Protein AF-A0A1W9R3H2-F1 (afdb_monomer)

Foldseek 3Di:
DWEKEFEEEPQCVLVCQQQQKAFDWDWDDDPNDIGTDQDDVVQVVQQVVADFFHWYWYQYDYPQQQGFIFAIKTFHDDPPQKDAQGDCSLCPPNNPGRGGIMTGIFHAFGALEGDGPCRLAVPDDPDPVLHQCQVVVDVVVDDHRMHIGDPSSVVVRVVSRCVVRVNDGPDHDGDDGRPPPRNSRDD

Solvent-accessible surface area (backbone atoms only — not comparable to full-atom values): 10458 Å² total; per-residue (Å²): 127,53,34,31,40,31,52,36,33,79,82,47,43,61,52,30,45,36,67,34,36,52,52,29,56,52,68,50,79,53,95,92,39,81,46,74,53,63,75,58,69,67,61,49,57,46,55,68,69,67,50,65,61,17,35,37,32,37,33,34,58,56,57,89,88,63,19,19,40,37,49,35,28,24,30,45,84,63,84,71,60,68,45,80,29,50,76,73,60,10,26,59,96,77,41,97,57,52,33,25,37,33,32,51,37,35,56,40,48,27,40,51,52,50,38,44,42,56,67,70,65,67,55,73,59,96,50,77,87,72,49,50,55,74,58,55,54,45,64,75,68,53,93,66,33,43,43,79,48,56,72,67,54,39,49,52,53,53,49,49,32,34,58,77,43,74,66,55,54,81,42,74,45,95,63,90,68,52,49,72,88,67,63,60,61,77,132

Mean predicted aligned error: 5.8 Å

pLDDT: mean 86.84, std 12.7, range [31.72, 97.56]

Nearest PDB structures (foldseek):
  2gbs-assembly1_A  TM=6.627E-01  e=8.966E-04  Rhodopseudomonas palustris CGA009
  5xym-assembly1_V  TM=2.975E-01  e=2.086E+00  Mycolicibacterium smegmatis MC2 155
  8i4t-assembly1_H  TM=3.406E-01  e=3.045E+00  Severe fever with thrombocytopenia syndrome virus

Sequence (187 aa):
MRTHVFIVNEDTFPIHLNYLFAGTGASYKSNHKQIWVDWNIELLSDIKRVRPGDFVLFYLEGTRKLNGFYGIFKISAQTPIVFYMPGQIGFQPNLPHKLIYRVLIEPFEVYSEGIPEWEALDKLPIYSTEIQWSLIYRKLKGKRGCTPLLPWEAQRLMDMIRNKNKGMPIVKGRYTGGLIGIRLIGK

Radius of gyration: 15.98 Å; Cα contacts (8 Å, |Δi|>4): 360; chains: 1; bounding box: 42×36×48 Å

Structure (mmCIF, N/CA/C/O backbone):
data_AF-A0A1W9R3H2-F1
#
_entry.id   AF-A0A1W9R3H2-F1
#
loop_
_atom_site.group_PDB
_atom_site.id
_atom_site.type_symbol
_atom_site.label_atom_id
_atom_site.label_alt_id
_atom_site.label_comp_id
_atom_site.label_asym_id
_atom_site.label_entity_id
_atom_site.label_seq_id
_atom_site.pdbx_PDB_ins_code
_atom_site.Cartn_x
_atom_site.Cartn_y
_atom_site.Cartn_z
_atom_site.occupancy
_atom_site.B_iso_or_equiv
_atom_site.auth_seq_id
_atom_site.auth_comp_id
_atom_site.auth_asym_id
_atom_site.auth_atom_id
_atom_site.pdbx_PDB_model_num
ATOM 1 N N . MET A 1 1 ? -4.106 -14.713 7.954 1.00 82.12 1 MET A N 1
ATOM 2 C CA . MET A 1 1 ? -4.096 -13.679 6.896 1.00 82.12 1 MET A CA 1
ATOM 3 C C . MET A 1 1 ? -3.107 -12.608 7.306 1.00 82.12 1 MET A C 1
ATOM 5 O O . MET A 1 1 ? -3.055 -12.284 8.488 1.00 82.12 1 MET A O 1
ATOM 9 N N . ARG A 1 2 ? -2.280 -12.127 6.380 1.00 94.00 2 ARG A N 1
ATOM 10 C CA . ARG A 1 2 ? -1.372 -10.993 6.602 1.00 94.00 2 ARG A CA 1
ATOM 11 C C . ARG A 1 2 ? -1.967 -9.740 5.974 1.00 94.00 2 ARG A C 1
ATOM 13 O O . ARG A 1 2 ? -2.842 -9.845 5.123 1.00 94.00 2 ARG A O 1
ATOM 20 N N . THR A 1 3 ? -1.461 -8.582 6.370 1.00 96.00 3 THR A N 1
ATOM 21 C CA . THR A 1 3 ? -1.814 -7.305 5.750 1.00 96.00 3 THR A CA 1
ATOM 22 C C . THR A 1 3 ? -0.574 -6.701 5.125 1.00 96.00 3 THR A C 1
ATOM 24 O O . THR A 1 3 ? 0.485 -6.689 5.752 1.00 96.00 3 THR A O 1
ATOM 27 N N . HIS A 1 4 ? -0.706 -6.209 3.899 1.00 95.12 4 HIS A N 1
ATOM 28 C CA . HIS A 1 4 ? 0.365 -5.571 3.146 1.00 95.12 4 HIS A CA 1
ATOM 29 C C . HIS A 1 4 ? -0.012 -4.128 2.828 1.00 95.12 4 HIS A C 1
ATOM 31 O O . HIS A 1 4 ? -1.125 -3.857 2.384 1.00 95.12 4 HIS A O 1
ATOM 37 N N . VAL A 1 5 ? 0.922 -3.209 3.040 1.00 94.50 5 VAL A N 1
ATOM 38 C CA . VAL A 1 5 ? 0.800 -1.806 2.642 1.00 94.50 5 VAL A CA 1
ATOM 39 C C . VAL A 1 5 ? 1.510 -1.611 1.313 1.00 94.50 5 VAL A C 1
ATOM 41 O O . VAL A 1 5 ? 2.700 -1.915 1.209 1.00 94.50 5 VAL A O 1
ATOM 44 N N . PHE A 1 6 ? 0.789 -1.094 0.322 1.00 94.31 6 PHE A N 1
ATOM 45 C CA . PHE A 1 6 ? 1.346 -0.674 -0.960 1.00 94.31 6 PHE A CA 1
ATOM 46 C C . PHE A 1 6 ? 1.477 0.840 -1.009 1.00 94.31 6 PHE A C 1
ATOM 48 O O . PHE A 1 6 ? 0.510 1.554 -0.749 1.00 94.31 6 PHE A O 1
ATOM 55 N N . ILE A 1 7 ? 2.670 1.315 -1.357 1.00 91.31 7 ILE A N 1
ATOM 56 C CA . ILE A 1 7 ? 2.936 2.745 -1.500 1.00 91.31 7 ILE A CA 1
ATOM 57 C C . ILE A 1 7 ? 2.529 3.183 -2.903 1.00 91.31 7 ILE A C 1
ATOM 59 O O . ILE A 1 7 ? 2.980 2.609 -3.895 1.00 91.31 7 ILE A O 1
ATOM 63 N N . VAL A 1 8 ? 1.680 4.200 -2.973 1.00 90.88 8 VAL A N 1
ATOM 64 C CA . VAL A 1 8 ? 1.136 4.774 -4.207 1.00 90.88 8 VAL A CA 1
ATOM 65 C C . VAL A 1 8 ? 1.213 6.292 -4.136 1.00 90.88 8 VAL A C 1
ATOM 67 O O . VAL A 1 8 ? 1.416 6.852 -3.067 1.00 90.88 8 VAL A O 1
ATOM 70 N N . ASN A 1 9 ? 1.039 6.967 -5.264 1.00 88.69 9 ASN A N 1
ATOM 71 C CA . ASN A 1 9 ? 0.960 8.426 -5.317 1.00 88.69 9 ASN A CA 1
ATOM 72 C C . ASN A 1 9 ? -0.358 8.886 -5.949 1.00 88.69 9 ASN A C 1
ATOM 74 O O . ASN A 1 9 ? -1.146 8.063 -6.421 1.00 88.69 9 ASN A O 1
ATOM 78 N N . GLU A 1 10 ? -0.584 10.199 -5.974 1.00 88.69 10 GLU A N 1
ATOM 79 C CA . GLU A 1 10 ? -1.830 10.802 -6.472 1.00 88.69 10 GLU A CA 1
ATOM 80 C C . GLU A 1 10 ? -2.144 10.412 -7.931 1.00 88.69 10 GLU A C 1
ATOM 82 O O . GLU A 1 10 ? -3.312 10.246 -8.277 1.00 88.69 10 GLU A O 1
ATOM 87 N N . ASP A 1 11 ? -1.123 10.160 -8.756 1.00 89.25 11 ASP A N 1
ATOM 88 C CA . ASP A 1 11 ? -1.310 9.790 -10.163 1.00 89.25 11 ASP A CA 1
ATOM 89 C C . ASP A 1 11 ? -1.613 8.295 -10.371 1.00 89.25 11 ASP A C 1
ATOM 91 O O . ASP A 1 11 ? -2.351 7.910 -11.279 1.00 89.25 11 ASP A O 1
ATOM 95 N N . THR A 1 12 ? -1.026 7.419 -9.551 1.00 90.81 12 THR A N 1
ATOM 96 C CA . THR A 1 12 ? -1.157 5.956 -9.694 1.00 90.81 12 THR A CA 1
ATOM 97 C C . THR A 1 12 ? -2.310 5.388 -8.882 1.00 90.81 12 THR A C 1
ATOM 99 O O . THR A 1 12 ? -2.899 4.379 -9.276 1.00 90.81 12 THR A O 1
ATOM 102 N N . PHE A 1 13 ? -2.674 6.030 -7.772 1.00 91.56 13 PHE A N 1
ATOM 103 C CA . PHE A 1 13 ? -3.709 5.535 -6.874 1.00 91.56 13 PHE A CA 1
ATOM 104 C C . PHE A 1 13 ? -5.079 5.376 -7.555 1.00 91.56 13 PHE A C 1
ATOM 106 O O . PHE A 1 13 ? -5.641 4.283 -7.466 1.00 91.56 13 PHE A O 1
ATOM 113 N N . PRO A 1 14 ? -5.598 6.346 -8.336 1.00 91.12 14 PRO A N 1
ATOM 114 C CA . PRO A 1 14 ? -6.848 6.153 -9.075 1.00 91.12 14 PRO A CA 1
ATOM 115 C C . PRO A 1 14 ? -6.790 4.973 -10.053 1.00 91.12 14 PRO A C 1
ATOM 117 O O . PRO A 1 14 ? -7.774 4.259 -10.237 1.00 91.12 14 PRO A O 1
ATOM 120 N N . ILE A 1 15 ? -5.627 4.729 -10.663 1.00 93.38 15 ILE A N 1
ATOM 121 C CA . ILE A 1 15 ? -5.433 3.632 -11.616 1.00 93.38 15 ILE A CA 1
ATOM 122 C C . ILE A 1 15 ? -5.475 2.280 -10.888 1.00 93.38 15 ILE A C 1
ATOM 124 O O . ILE A 1 15 ? -6.130 1.355 -11.368 1.00 93.38 15 ILE A O 1
ATOM 128 N N . HIS A 1 16 ? -4.861 2.172 -9.707 1.00 93.81 16 HIS A N 1
ATOM 129 C CA . HIS A 1 16 ? -4.954 0.977 -8.860 1.00 93.81 16 HIS A CA 1
ATOM 130 C C . HIS A 1 16 ? -6.400 0.612 -8.509 1.00 93.81 16 HIS A C 1
ATOM 132 O O . HIS A 1 16 ? -6.781 -0.556 -8.586 1.00 93.81 16 HIS A O 1
ATOM 138 N N . LEU A 1 17 ? -7.215 1.613 -8.175 1.00 92.25 17 LEU A N 1
ATOM 139 C CA . LEU A 1 17 ? -8.621 1.430 -7.814 1.00 92.25 17 LEU A CA 1
ATOM 140 C C . LEU A 1 17 ? -9.491 1.060 -9.021 1.00 92.25 17 LEU A C 1
ATOM 142 O O . LEU A 1 17 ? -10.328 0.161 -8.933 1.00 92.25 17 LEU A O 1
ATOM 146 N N . ASN A 1 18 ? -9.279 1.726 -10.158 1.00 91.12 18 ASN A N 1
ATOM 147 C CA . ASN A 1 18 ? -10.054 1.497 -11.377 1.00 91.12 18 ASN A CA 1
ATOM 148 C C . ASN A 1 18 ? -9.825 0.100 -11.959 1.00 91.12 18 ASN A C 1
ATOM 150 O O . ASN A 1 18 ? -10.760 -0.507 -12.470 1.00 91.12 18 ASN A O 1
ATOM 154 N N . TYR A 1 19 ? -8.596 -0.408 -11.879 1.00 93.19 19 TYR A N 1
ATOM 155 C CA . TYR A 1 19 ? -8.213 -1.691 -12.475 1.00 93.19 19 TYR A CA 1
ATOM 156 C C . TYR A 1 19 ? -8.015 -2.806 -11.443 1.00 93.19 19 TYR A C 1
ATOM 158 O O . TYR A 1 19 ? -7.587 -3.896 -11.812 1.00 93.19 19 TYR A O 1
ATOM 166 N N . LEU A 1 20 ? -8.318 -2.538 -10.167 1.00 94.31 20 LEU A N 1
ATOM 167 C CA . LEU A 1 20 ? -8.283 -3.506 -9.069 1.00 94.31 20 LEU A CA 1
ATOM 168 C C . LEU A 1 20 ? -6.982 -4.327 -9.028 1.00 94.31 20 LEU A C 1
ATOM 170 O O . LEU A 1 20 ? -6.972 -5.557 -8.961 1.00 94.31 20 LEU A O 1
ATOM 174 N N . PHE A 1 21 ? -5.853 -3.622 -9.032 1.00 95.94 21 PHE A N 1
ATOM 175 C CA . PHE A 1 21 ? -4.540 -4.228 -8.827 1.00 95.94 21 PHE A CA 1
ATOM 176 C C . PHE A 1 21 ? -3.697 -3.386 -7.873 1.00 95.94 21 PHE A C 1
ATOM 178 O O . PHE A 1 21 ? -3.870 -2.174 -7.779 1.00 95.94 21 PHE A O 1
ATOM 185 N N . ALA A 1 22 ? -2.728 -4.014 -7.217 1.00 96.06 22 ALA A N 1
ATOM 186 C CA . ALA A 1 22 ? -1.661 -3.335 -6.488 1.00 96.06 22 ALA A CA 1
ATOM 187 C C . ALA A 1 22 ? -0.312 -3.715 -7.107 1.00 96.06 22 ALA A C 1
ATOM 189 O O . ALA A 1 22 ? -0.155 -4.817 -7.640 1.00 96.06 22 ALA A O 1
ATOM 190 N N . GLY A 1 23 ? 0.664 -2.810 -7.098 1.00 94.88 23 GLY A N 1
ATOM 191 C CA . GLY A 1 23 ? 1.926 -3.070 -7.777 1.00 94.88 23 GLY A CA 1
ATOM 192 C C . GLY A 1 23 ? 3.090 -2.251 -7.258 1.00 94.88 23 GLY A C 1
ATOM 193 O O . GLY A 1 23 ? 2.914 -1.253 -6.572 1.00 94.88 23 GLY A O 1
ATOM 194 N N . THR A 1 24 ? 4.293 -2.704 -7.595 1.00 93.06 24 THR A N 1
ATOM 195 C CA . THR A 1 24 ? 5.547 -2.073 -7.175 1.00 93.06 24 THR A CA 1
ATOM 196 C C . THR A 1 24 ? 6.469 -1.864 -8.365 1.00 93.06 24 THR A C 1
ATOM 198 O O . THR A 1 24 ? 6.522 -2.699 -9.273 1.00 93.06 24 THR A O 1
ATOM 201 N N . GLY A 1 25 ? 7.210 -0.761 -8.336 1.00 91.94 25 GLY A N 1
ATOM 202 C CA . GLY A 1 25 ? 8.130 -0.335 -9.380 1.00 91.94 25 GLY A CA 1
ATOM 203 C C . GLY A 1 25 ? 9.465 0.114 -8.811 1.00 91.94 25 GLY A C 1
ATOM 204 O O . GLY A 1 25 ? 9.533 0.566 -7.669 1.00 91.94 25 GLY A O 1
ATOM 205 N N . ALA A 1 26 ? 10.522 0.021 -9.614 1.00 90.38 26 ALA A N 1
ATOM 206 C CA . ALA A 1 26 ? 11.827 0.565 -9.268 1.00 90.38 26 ALA A CA 1
ATOM 207 C C . ALA A 1 26 ? 12.342 1.476 -10.382 1.00 90.38 26 ALA A C 1
ATOM 209 O O . ALA A 1 26 ? 12.161 1.230 -11.576 1.00 90.38 26 ALA A O 1
ATOM 210 N N . SER A 1 27 ? 13.018 2.536 -9.963 1.00 90.19 27 SER A N 1
ATOM 211 C CA . SER A 1 27 ? 13.741 3.442 -10.842 1.00 90.19 27 SER A CA 1
ATOM 212 C C . SER A 1 27 ? 14.950 4.007 -10.113 1.00 90.19 27 SER A C 1
ATOM 214 O O . SER A 1 27 ? 15.031 3.977 -8.882 1.00 90.19 27 SER A O 1
ATOM 216 N N . TYR A 1 28 ? 15.890 4.533 -10.882 1.00 88.38 28 TYR A N 1
ATOM 217 C CA . TYR A 1 28 ? 17.013 5.303 -10.372 1.00 88.38 28 TYR A CA 1
ATOM 218 C C . TYR A 1 28 ? 17.141 6.605 -11.161 1.00 88.38 28 TYR A C 1
ATOM 220 O O . TYR A 1 28 ? 16.631 6.734 -12.276 1.00 88.38 28 TYR A O 1
ATOM 228 N N . LYS A 1 29 ? 17.798 7.597 -10.558 1.00 88.81 29 LYS A N 1
ATOM 229 C CA . LYS A 1 29 ? 18.111 8.863 -11.223 1.00 88.81 29 LYS A CA 1
ATOM 230 C C . LYS A 1 29 ? 19.510 8.773 -11.825 1.00 88.81 29 LYS A C 1
ATOM 232 O O . LYS A 1 29 ? 20.445 8.379 -11.136 1.00 88.81 29 LYS A O 1
ATOM 237 N N . SER A 1 30 ? 19.647 9.164 -13.085 1.00 87.81 30 SER A N 1
ATOM 238 C CA . SER A 1 30 ? 20.929 9.330 -13.773 1.00 87.81 30 SER A CA 1
ATOM 239 C C . SER A 1 30 ? 20.862 10.607 -14.604 1.00 87.81 30 SER A C 1
ATOM 241 O O . SER A 1 30 ? 19.911 10.783 -15.362 1.00 87.81 30 SER A O 1
ATOM 243 N N . ASN A 1 31 ? 21.815 11.528 -14.422 1.00 87.56 31 ASN A N 1
ATOM 244 C CA . ASN A 1 31 ? 21.858 12.828 -15.113 1.00 87.56 31 ASN A CA 1
ATOM 245 C C . ASN A 1 31 ? 20.504 13.568 -15.106 1.00 87.56 31 ASN A C 1
ATOM 247 O O . ASN A 1 31 ? 20.003 13.983 -16.146 1.00 87.56 31 ASN A O 1
ATOM 251 N N . HIS A 1 32 ? 19.870 13.663 -13.931 1.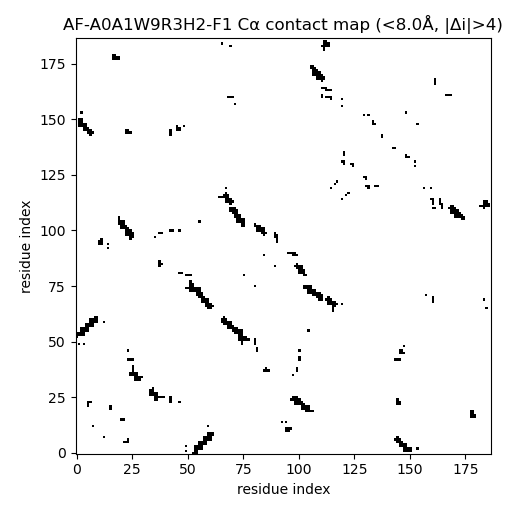00 84.81 32 HIS A N 1
ATOM 252 C CA . HIS A 1 32 ? 18.529 14.243 -13.721 1.00 84.81 32 HIS A CA 1
ATOM 253 C C . HIS A 1 32 ? 17.363 13.562 -14.459 1.00 84.81 32 HIS A C 1
ATOM 255 O O . HIS A 1 32 ? 16.217 13.970 -14.289 1.00 84.81 32 HIS A O 1
ATOM 261 N N . LYS A 1 33 ? 17.612 12.479 -15.199 1.00 88.06 33 LYS A N 1
ATOM 262 C CA . LYS A 1 33 ? 16.587 11.659 -15.840 1.00 88.06 33 LYS A CA 1
ATOM 263 C C . LYS A 1 33 ? 16.244 10.458 -14.966 1.00 88.06 33 LYS A C 1
ATOM 265 O O . LYS A 1 33 ? 17.121 9.788 -14.419 1.00 88.06 33 LYS A O 1
ATOM 270 N N . GLN A 1 34 ? 14.952 10.177 -14.838 1.00 88.75 34 GLN A N 1
ATOM 271 C CA . GLN A 1 34 ? 14.478 8.968 -14.179 1.00 88.75 34 GLN A CA 1
ATOM 272 C C . GLN A 1 34 ? 14.524 7.799 -15.162 1.00 88.75 34 GLN A C 1
ATOM 274 O O . GLN A 1 34 ? 13.972 7.877 -16.260 1.00 88.75 34 GLN A O 1
ATOM 279 N N . ILE A 1 35 ? 15.203 6.723 -14.770 1.00 90.88 35 ILE A N 1
ATOM 280 C CA . ILE A 1 35 ? 15.323 5.497 -15.556 1.00 90.88 35 ILE A CA 1
ATOM 281 C C . ILE A 1 35 ? 14.603 4.384 -14.806 1.00 90.88 35 ILE A C 1
ATOM 283 O O . ILE A 1 35 ? 14.928 4.075 -13.659 1.00 90.88 35 ILE A O 1
ATOM 287 N N . TRP A 1 36 ? 13.607 3.797 -15.461 1.00 91.94 36 TRP A N 1
ATOM 288 C CA . TRP A 1 36 ? 12.826 2.688 -14.929 1.00 91.94 36 TRP A CA 1
ATOM 289 C C . TRP A 1 36 ? 13.520 1.364 -15.214 1.00 91.94 36 TRP A C 1
ATOM 291 O O . TRP A 1 36 ? 13.925 1.111 -16.348 1.00 91.94 36 TRP A O 1
ATOM 301 N N . VAL A 1 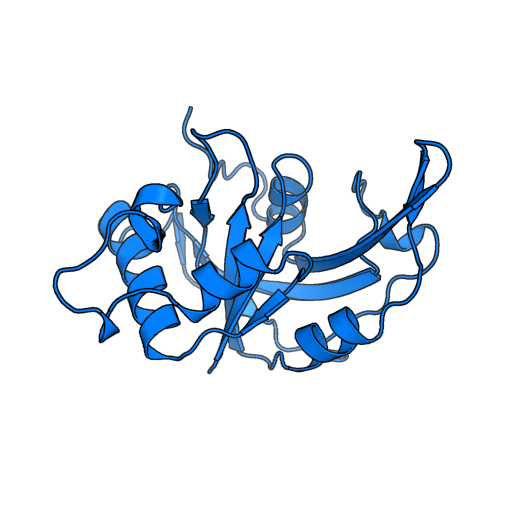37 ? 13.628 0.512 -14.197 1.00 93.06 37 VAL A N 1
ATOM 302 C CA . VAL A 1 37 ? 14.207 -0.826 -14.358 1.00 93.06 37 VAL A CA 1
ATOM 303 C C . VAL A 1 37 ? 13.120 -1.854 -14.611 1.00 93.06 37 VAL A C 1
ATOM 305 O O . VAL A 1 37 ? 11.973 -1.680 -14.206 1.00 93.06 37 VAL A O 1
ATOM 308 N N . ASP A 1 38 ? 13.500 -2.939 -15.274 1.00 94.00 38 ASP A N 1
ATOM 309 C CA . ASP A 1 38 ? 12.626 -4.086 -15.492 1.00 94.00 38 ASP A CA 1
ATOM 310 C C . ASP A 1 38 ? 12.620 -5.064 -14.332 1.00 94.00 38 ASP A C 1
ATOM 312 O O . ASP A 1 38 ? 11.640 -5.763 -14.136 1.00 94.00 38 ASP A O 1
ATOM 316 N N . TRP A 1 39 ? 13.673 -5.081 -13.522 1.00 92.94 39 TRP A N 1
ATOM 317 C CA . TRP A 1 39 ? 13.833 -6.078 -12.481 1.00 92.94 39 TRP A CA 1
ATOM 318 C C . TRP A 1 39 ? 14.428 -5.472 -11.215 1.00 92.94 39 TRP A C 1
ATOM 320 O O . TRP A 1 39 ? 15.311 -4.616 -11.256 1.00 92.94 39 TRP A O 1
ATOM 330 N N . ASN A 1 40 ? 13.924 -5.933 -10.073 1.00 92.88 40 ASN A N 1
ATOM 331 C CA . ASN A 1 40 ? 14.445 -5.608 -8.753 1.00 92.88 40 ASN A CA 1
ATOM 332 C C . ASN A 1 40 ? 14.160 -6.780 -7.799 1.00 92.88 40 ASN A C 1
ATOM 334 O O . ASN A 1 40 ? 13.003 -7.179 -7.638 1.00 92.88 40 ASN A O 1
ATOM 338 N N . ILE A 1 41 ? 15.207 -7.352 -7.200 1.00 91.31 41 ILE A N 1
ATOM 339 C CA . ILE A 1 41 ? 15.093 -8.549 -6.355 1.00 91.31 41 ILE A CA 1
ATOM 340 C C . ILE A 1 41 ? 14.453 -8.257 -4.991 1.00 91.31 41 ILE A C 1
ATOM 342 O O . ILE A 1 41 ? 13.715 -9.091 -4.469 1.00 91.31 41 ILE A O 1
ATOM 346 N N . GLU A 1 42 ? 14.677 -7.067 -4.433 1.00 89.38 42 GLU A N 1
ATOM 347 C CA . GLU A 1 42 ? 14.128 -6.665 -3.134 1.00 89.38 42 GLU A CA 1
ATOM 348 C C . GLU A 1 42 ? 12.608 -6.503 -3.220 1.00 89.38 42 GLU A C 1
ATOM 350 O O . GLU A 1 42 ? 11.875 -7.085 -2.421 1.00 89.38 42 GLU A O 1
ATOM 355 N N . LEU A 1 43 ? 12.126 -5.812 -4.260 1.00 90.69 43 LEU A N 1
ATOM 356 C CA . LEU A 1 43 ? 10.694 -5.676 -4.533 1.00 90.69 43 LEU A CA 1
ATOM 357 C C . LEU A 1 43 ? 10.036 -7.024 -4.839 1.00 90.69 43 LEU A C 1
ATOM 359 O O . LEU A 1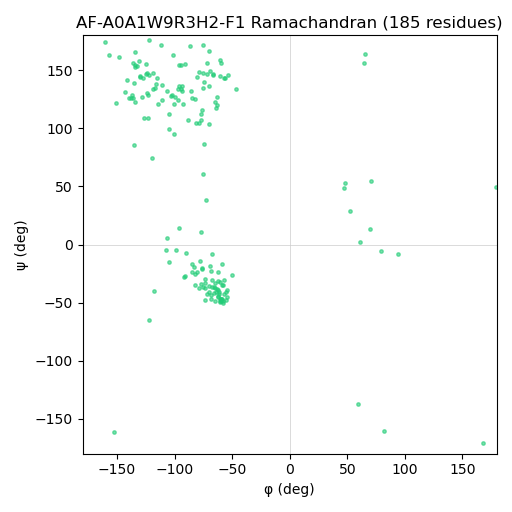 43 ? 8.920 -7.277 -4.386 1.00 90.69 43 LEU A O 1
ATOM 363 N N . LEU A 1 44 ? 10.731 -7.906 -5.569 1.00 92.94 44 LEU A N 1
ATOM 364 C CA . LEU A 1 44 ? 10.235 -9.254 -5.845 1.00 92.94 44 LEU A CA 1
AT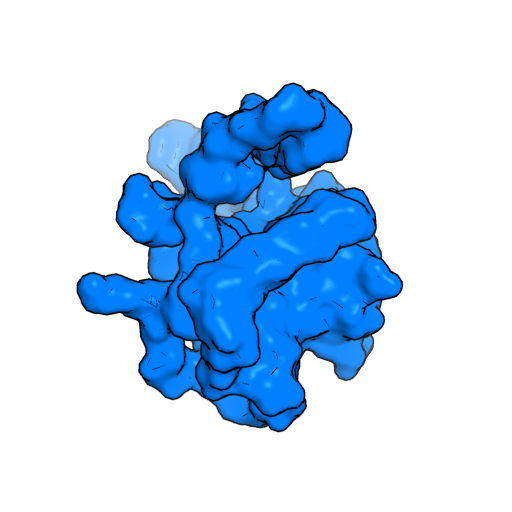OM 365 C C . LEU A 1 44 ? 10.073 -10.061 -4.555 1.00 92.94 44 LEU A C 1
ATOM 367 O O . LEU A 1 44 ? 9.070 -10.751 -4.382 1.00 92.94 44 LEU A O 1
ATOM 371 N N . SER A 1 45 ? 11.062 -9.980 -3.665 1.00 90.88 45 SER A N 1
ATOM 372 C CA . SER A 1 45 ? 11.038 -10.655 -2.369 1.00 90.88 45 SER A CA 1
ATOM 373 C C . SER A 1 45 ? 9.883 -10.151 -1.509 1.00 90.88 45 SER A C 1
ATOM 375 O O . SER A 1 45 ? 9.136 -10.959 -0.960 1.00 90.88 45 SER A O 1
ATOM 377 N N . ASP A 1 46 ? 9.673 -8.834 -1.452 1.00 89.75 46 ASP A N 1
ATOM 378 C CA . ASP A 1 46 ? 8.587 -8.244 -0.672 1.00 89.75 46 ASP A CA 1
ATOM 379 C C . ASP A 1 46 ? 7.203 -8.646 -1.220 1.00 89.75 46 ASP A C 1
ATOM 381 O O . ASP A 1 46 ? 6.369 -9.143 -0.458 1.00 89.75 46 ASP A O 1
ATOM 385 N N . ILE A 1 47 ? 6.965 -8.536 -2.535 1.00 93.88 47 ILE A N 1
ATOM 386 C CA . ILE A 1 47 ? 5.651 -8.842 -3.127 1.00 93.88 47 ILE A CA 1
ATOM 387 C C . ILE A 1 47 ? 5.347 -10.349 -3.185 1.00 93.88 47 ILE A C 1
ATOM 389 O O . ILE A 1 47 ? 4.196 -10.749 -3.047 1.00 93.88 47 ILE A O 1
ATOM 393 N N . LYS A 1 48 ? 6.349 -11.236 -3.303 1.00 93.81 48 LYS A N 1
ATOM 394 C CA . LYS A 1 48 ? 6.125 -12.702 -3.298 1.00 93.81 48 LYS A CA 1
ATOM 395 C C . LYS A 1 48 ? 5.637 -13.258 -1.955 1.00 93.81 48 LYS A C 1
ATOM 397 O O . LYS A 1 48 ? 5.271 -14.436 -1.864 1.00 93.81 48 LYS A O 1
ATOM 402 N N . ARG A 1 49 ? 5.618 -12.443 -0.898 1.00 93.38 49 ARG A N 1
ATOM 403 C CA . ARG A 1 49 ? 5.110 -12.833 0.428 1.00 93.38 49 ARG A CA 1
ATOM 404 C C . ARG A 1 49 ? 3.588 -12.829 0.512 1.00 93.38 49 ARG A C 1
ATOM 406 O O . ARG A 1 49 ? 3.067 -13.405 1.468 1.00 93.38 49 ARG A O 1
ATOM 413 N N . VAL A 1 50 ? 2.907 -12.215 -0.456 1.00 95.81 50 VAL A N 1
ATOM 414 C CA . VAL A 1 50 ? 1.443 -12.167 -0.523 1.00 95.81 50 VAL A CA 1
ATOM 415 C C . VAL A 1 50 ? 0.843 -13.553 -0.767 1.00 95.81 50 VAL A C 1
ATOM 417 O O . VAL A 1 50 ? 1.437 -14.408 -1.435 1.00 95.81 50 VAL A O 1
ATOM 420 N N . ARG A 1 51 ? -0.338 -13.796 -0.209 1.00 96.69 51 ARG A N 1
ATOM 421 C CA . ARG A 1 51 ? -1.152 -14.998 -0.429 1.00 96.69 51 ARG A CA 1
ATOM 422 C C . ARG A 1 51 ? -2.599 -14.591 -0.720 1.00 96.69 51 ARG A C 1
ATOM 424 O O . ARG A 1 51 ? -3.009 -13.530 -0.252 1.00 96.69 51 ARG A O 1
ATOM 431 N N . PRO A 1 52 ? -3.381 -15.410 -1.451 1.00 97.25 52 PRO A N 1
ATOM 432 C CA . PRO A 1 52 ? -4.819 -15.194 -1.584 1.00 97.25 52 PRO A CA 1
ATOM 433 C C . PRO A 1 52 ? -5.482 -14.913 -0.237 1.00 97.25 52 PRO A C 1
ATOM 435 O O . PRO A 1 52 ? -5.216 -15.605 0.747 1.00 97.25 52 PRO A O 1
ATOM 438 N N . GLY A 1 53 ? -6.333 -13.892 -0.198 1.00 96.06 53 GLY A N 1
ATOM 439 C CA . GLY A 1 53 ? -7.033 -13.470 1.010 1.00 96.06 53 GLY A CA 1
ATOM 440 C C . GLY A 1 53 ? -6.210 -12.626 1.986 1.00 96.06 53 GLY A C 1
ATOM 441 O O . GLY A 1 53 ? -6.788 -12.127 2.947 1.00 96.06 53 GLY A O 1
ATOM 442 N N . ASP A 1 54 ? -4.908 -12.411 1.773 1.00 97.56 54 ASP A N 1
ATOM 443 C CA . ASP A 1 54 ? -4.183 -11.381 2.524 1.00 97.56 54 ASP A CA 1
ATOM 444 C C . ASP A 1 54 ? -4.805 -10.003 2.266 1.00 97.56 54 ASP A C 1
ATOM 446 O O . ASP A 1 54 ? -5.257 -9.716 1.158 1.00 97.56 54 ASP A O 1
ATOM 450 N N . PHE A 1 55 ? -4.817 -9.143 3.280 1.00 97.56 55 PHE A N 1
ATOM 451 C CA . PHE A 1 55 ? -5.334 -7.790 3.150 1.00 97.56 55 PHE A CA 1
ATOM 452 C C . PHE A 1 55 ? -4.329 -6.866 2.468 1.00 97.56 55 PHE A C 1
ATOM 454 O O . PHE A 1 55 ? -3.116 -6.997 2.647 1.00 97.56 55 PHE A O 1
ATOM 461 N N . VAL A 1 56 ? -4.852 -5.892 1.734 1.00 96.94 56 VAL A N 1
ATOM 462 C CA . VAL A 1 56 ? -4.090 -4.810 1.116 1.00 96.94 56 VAL A CA 1
ATOM 463 C C . VAL A 1 56 ? -4.639 -3.471 1.594 1.00 96.94 56 VAL A C 1
ATOM 465 O O . VAL A 1 56 ? -5.841 -3.224 1.507 1.00 96.94 56 VAL A O 1
ATOM 468 N N . LEU A 1 57 ? -3.738 -2.622 2.080 1.00 96.12 57 LEU A N 1
ATOM 469 C CA . LEU A 1 57 ? -3.976 -1.212 2.372 1.00 96.12 57 LEU A CA 1
ATOM 470 C C . LEU A 1 57 ? -3.108 -0.379 1.427 1.00 96.12 57 LEU A C 1
ATOM 472 O O . LEU A 1 57 ? -1.965 -0.751 1.148 1.00 96.12 57 LEU A O 1
ATOM 476 N N . PHE A 1 58 ? -3.611 0.759 0.965 1.00 94.75 58 PHE A N 1
ATOM 477 C CA . PHE A 1 58 ? -2.799 1.713 0.214 1.00 94.75 58 PHE A CA 1
ATOM 478 C C . PHE A 1 58 ? -2.291 2.812 1.134 1.00 94.75 58 PHE A C 1
ATOM 480 O O . PHE A 1 58 ? -3.060 3.368 1.910 1.00 94.75 58 PHE A O 1
ATOM 487 N N . TYR A 1 59 ? -1.008 3.136 1.035 1.00 93.75 59 TYR A N 1
ATOM 488 C CA . TYR A 1 59 ? -0.428 4.344 1.604 1.00 93.75 59 TYR A CA 1
ATOM 489 C C . TYR A 1 59 ? -0.178 5.334 0.467 1.00 93.75 59 TYR A C 1
ATOM 491 O O . TYR A 1 59 ? 0.633 5.070 -0.421 1.00 93.75 59 TYR A O 1
ATOM 499 N N . LEU A 1 60 ? -0.927 6.433 0.467 1.00 91.62 60 LEU A N 1
ATOM 500 C CA . LEU A 1 60 ? -0.856 7.475 -0.545 1.00 91.62 60 LEU A CA 1
ATOM 501 C C . LEU A 1 60 ? 0.210 8.498 -0.147 1.00 91.62 60 LEU A C 1
ATOM 503 O O . LEU A 1 60 ? -0.017 9.308 0.744 1.00 91.62 60 LEU A O 1
ATOM 507 N N . GLU A 1 61 ? 1.351 8.489 -0.829 1.00 86.75 61 GLU A N 1
ATOM 508 C CA . GLU A 1 61 ? 2.333 9.570 -0.781 1.00 86.75 61 GLU A CA 1
ATOM 509 C C . GLU A 1 61 ? 1.828 10.735 -1.636 1.00 86.75 61 GLU A C 1
ATOM 511 O O . GLU A 1 61 ? 1.805 10.675 -2.868 1.00 86.75 61 GLU A O 1
ATOM 516 N N . GLY A 1 62 ? 1.403 11.806 -0.976 1.00 76.38 62 GLY A N 1
ATOM 517 C CA . GLY A 1 62 ? 0.868 12.989 -1.637 1.00 76.38 62 GLY A CA 1
ATOM 518 C C . GLY A 1 62 ? 1.065 14.251 -0.812 1.00 76.38 62 GLY A C 1
ATOM 519 O O . GLY A 1 62 ? 1.877 14.311 0.116 1.00 76.38 62 GLY A O 1
ATOM 520 N N . THR A 1 63 ? 0.295 15.283 -1.139 1.00 74.62 63 THR A N 1
ATOM 521 C CA . THR A 1 63 ? 0.249 16.510 -0.335 1.00 74.62 63 THR A CA 1
ATOM 522 C C . THR A 1 63 ? -0.222 16.220 1.096 1.00 74.62 63 THR A C 1
ATOM 524 O O . THR A 1 63 ? -0.921 15.241 1.349 1.00 74.62 63 THR A O 1
ATOM 527 N N . ARG A 1 64 ? 0.089 17.103 2.061 1.00 66.75 64 ARG A N 1
ATOM 528 C CA . ARG A 1 64 ? -0.332 16.944 3.475 1.00 66.75 64 ARG A CA 1
ATOM 529 C C . ARG A 1 64 ? -1.830 16.656 3.665 1.00 66.75 64 ARG A C 1
ATOM 531 O O . ARG A 1 64 ? -2.190 16.069 4.676 1.00 66.75 64 ARG A O 1
ATOM 538 N N . LYS A 1 65 ? -2.690 17.084 2.732 1.00 72.25 65 LYS A N 1
ATOM 539 C CA . LYS A 1 65 ? -4.141 16.843 2.788 1.00 72.25 65 LYS A CA 1
ATOM 540 C C . LYS A 1 65 ? -4.536 15.422 2.386 1.00 72.25 65 LYS A C 1
ATOM 542 O O . LYS A 1 65 ? -5.507 14.910 2.924 1.00 72.25 65 LYS A O 1
ATOM 547 N N . LEU A 1 66 ? -3.812 14.818 1.444 1.00 76.94 66 LEU A N 1
ATOM 548 C CA . LEU A 1 66 ? -4.144 13.513 0.863 1.00 76.94 66 LEU A CA 1
ATOM 549 C C . LEU A 1 66 ? -3.247 12.388 1.379 1.00 76.94 66 LEU A C 1
ATOM 551 O O . LEU A 1 66 ? -3.600 11.220 1.242 1.00 76.94 66 LEU A O 1
ATOM 555 N N . ASN A 1 67 ? -2.125 12.727 2.013 1.00 88.31 67 ASN A N 1
ATOM 556 C CA . ASN A 1 67 ? -1.197 11.761 2.576 1.00 88.31 67 ASN A CA 1
ATOM 557 C C . ASN A 1 67 ? -1.846 10.930 3.696 1.00 88.31 67 ASN A C 1
ATOM 559 O O . ASN A 1 67 ? -2.276 11.475 4.719 1.00 88.31 67 ASN A O 1
ATOM 563 N N . GLY A 1 68 ? -1.900 9.611 3.515 1.00 93.00 68 GLY A N 1
ATOM 564 C CA . GLY A 1 68 ? -2.547 8.722 4.471 1.00 93.00 68 GLY A CA 1
ATOM 565 C C . GLY A 1 68 ? -2.777 7.299 3.977 1.00 93.00 68 GLY A C 1
ATOM 566 O O . GLY A 1 68 ? -2.297 6.892 2.921 1.00 93.00 68 GLY A O 1
ATOM 567 N N . PHE A 1 69 ? -3.530 6.542 4.769 1.00 94.38 69 PHE A N 1
ATOM 568 C CA . PHE A 1 69 ? -3.847 5.138 4.537 1.00 94.38 69 PHE A CA 1
ATOM 569 C C . PHE A 1 69 ? -5.295 4.961 4.086 1.00 94.38 69 PHE A C 1
ATOM 571 O O . PHE A 1 69 ? -6.212 5.486 4.719 1.00 94.38 69 PHE A O 1
ATOM 578 N N . TYR A 1 70 ? -5.501 4.191 3.019 1.00 93.75 70 TYR A N 1
ATOM 579 C CA . TYR A 1 70 ? -6.781 4.081 2.329 1.00 93.75 70 TYR A CA 1
ATOM 580 C C . TYR A 1 70 ? -7.159 2.643 1.997 1.00 93.75 70 TYR A C 1
ATOM 582 O O . TYR A 1 70 ? -6.345 1.870 1.483 1.00 93.75 70 TYR A O 1
ATOM 590 N N . GLY A 1 71 ? -8.454 2.375 2.192 1.00 88.62 71 GLY A N 1
ATOM 591 C CA . GLY A 1 71 ? -9.161 1.170 1.769 1.00 88.62 71 GLY A CA 1
ATOM 592 C C . GLY A 1 71 ? -8.689 -0.113 2.449 1.00 88.62 71 GLY A C 1
ATOM 593 O O . GLY A 1 71 ? -7.558 -0.218 2.907 1.00 88.62 71 GLY A O 1
ATOM 594 N N . ILE A 1 72 ? -9.570 -1.111 2.499 1.00 95.12 72 ILE A N 1
ATOM 595 C CA . ILE A 1 72 ? -9.226 -2.473 2.902 1.00 95.12 72 ILE A CA 1
ATOM 596 C C . ILE A 1 72 ? -9.629 -3.397 1.756 1.00 95.12 72 ILE A C 1
ATOM 598 O O . ILE A 1 72 ? -10.812 -3.619 1.487 1.00 95.12 72 ILE A O 1
ATOM 602 N N . PHE A 1 73 ? -8.625 -3.920 1.064 1.00 96.44 73 PHE A N 1
ATOM 603 C CA . PHE A 1 73 ? -8.763 -4.839 -0.062 1.00 96.44 73 PHE A CA 1
ATOM 604 C C . PHE A 1 73 ? -8.240 -6.220 0.318 1.00 96.44 73 PHE A C 1
ATOM 606 O O . PHE A 1 73 ? -7.625 -6.390 1.371 1.00 96.44 73 PHE A O 1
ATOM 613 N N . LYS A 1 74 ? -8.448 -7.209 -0.547 1.00 96.75 74 LYS A N 1
ATOM 614 C CA . LYS A 1 74 ? -7.862 -8.546 -0.431 1.00 96.75 74 LYS A CA 1
ATOM 615 C C . LYS A 1 74 ? -7.105 -8.917 -1.691 1.00 96.75 74 LYS A C 1
ATOM 617 O O . LYS A 1 74 ? -7.522 -8.553 -2.780 1.00 96.75 74 LYS A O 1
ATOM 622 N N . ILE A 1 75 ? -6.031 -9.683 -1.552 1.00 97.19 75 ILE A N 1
ATOM 623 C CA . ILE A 1 75 ? -5.371 -10.339 -2.683 1.00 97.19 75 ILE A CA 1
ATOM 624 C C . ILE A 1 75 ? -6.335 -11.363 -3.282 1.00 97.19 75 ILE A C 1
ATOM 626 O O . ILE A 1 75 ? -6.774 -12.285 -2.585 1.00 97.19 75 ILE A O 1
ATOM 630 N N . SER A 1 76 ? -6.630 -11.220 -4.571 1.00 96.00 76 SER A N 1
ATOM 631 C CA . SER A 1 76 ? -7.530 -12.121 -5.287 1.00 96.00 76 SER A CA 1
ATOM 632 C C . SER A 1 76 ? -6.941 -13.529 -5.402 1.00 96.00 76 SER A C 1
ATOM 634 O O . SER A 1 76 ? -5.730 -13.720 -5.545 1.00 96.00 76 SER A O 1
ATOM 636 N N . ALA A 1 77 ? -7.808 -14.539 -5.363 1.00 94.81 77 ALA A N 1
ATOM 637 C CA . ALA A 1 77 ? -7.418 -15.920 -5.625 1.00 94.81 77 ALA A CA 1
ATOM 638 C C . ALA A 1 77 ? -7.245 -16.140 -7.136 1.00 94.81 77 ALA A C 1
ATOM 640 O O . ALA A 1 77 ? -8.212 -16.079 -7.888 1.00 94.81 77 ALA A O 1
ATOM 641 N N . GLN A 1 78 ? -6.010 -16.382 -7.575 1.00 92.81 78 GLN A N 1
ATOM 642 C CA . GLN A 1 78 ? -5.657 -16.560 -8.988 1.00 92.81 78 GLN A CA 1
ATOM 643 C C . GLN A 1 78 ? -4.317 -17.286 -9.142 1.00 92.81 78 GLN A C 1
ATOM 645 O O . GLN A 1 78 ? -3.609 -17.528 -8.165 1.00 92.81 78 GLN A O 1
ATOM 650 N N . THR A 1 79 ? -3.934 -17.625 -10.372 1.00 91.94 79 THR A N 1
ATOM 651 C CA . THR A 1 79 ? -2.602 -18.156 -10.687 1.00 91.94 79 THR A CA 1
ATOM 652 C C . THR A 1 79 ? -2.109 -17.551 -12.006 1.00 91.94 79 THR A C 1
ATOM 654 O O . THR A 1 79 ? -2.828 -17.649 -12.996 1.00 91.94 79 THR A O 1
ATOM 657 N N . PRO A 1 80 ? -0.908 -16.942 -12.051 1.00 94.12 80 PRO A N 1
ATOM 658 C CA . PRO A 1 80 ? 0.012 -16.712 -10.934 1.00 94.12 80 PRO A CA 1
ATOM 659 C C . PRO A 1 80 ? -0.496 -15.628 -9.967 1.00 94.12 80 PRO A C 1
ATOM 661 O O . PRO A 1 80 ? -1.266 -14.753 -10.342 1.00 94.12 80 PRO A O 1
ATOM 664 N N . ILE A 1 81 ? -0.039 -15.666 -8.711 1.00 96.12 81 ILE A N 1
ATOM 665 C CA . ILE A 1 81 ? -0.381 -14.633 -7.715 1.00 96.12 81 ILE A CA 1
ATOM 666 C C . ILE A 1 81 ? 0.265 -13.288 -8.053 1.00 96.12 81 ILE A C 1
ATOM 668 O O . ILE A 1 81 ? -0.385 -12.251 -7.946 1.00 96.12 81 ILE A O 1
ATOM 672 N N . VAL A 1 82 ? 1.539 -13.321 -8.453 1.00 96.50 82 VAL A N 1
ATOM 673 C CA . VAL A 1 82 ? 2.325 -12.142 -8.823 1.00 96.50 82 VAL A CA 1
ATOM 674 C C . VAL A 1 82 ? 2.597 -12.187 -10.321 1.00 96.50 82 VAL A C 1
ATOM 676 O O . VAL A 1 82 ? 3.188 -13.147 -10.815 1.00 96.50 82 VAL A O 1
ATOM 679 N N . PHE A 1 83 ? 2.216 -11.126 -11.021 1.00 96.50 83 PHE A N 1
ATOM 680 C CA . PHE A 1 83 ? 2.509 -10.915 -12.433 1.00 96.50 83 PHE A CA 1
ATOM 681 C C . PHE A 1 83 ? 3.781 -10.091 -12.600 1.00 96.50 83 PHE A C 1
ATOM 683 O O . PHE A 1 83 ? 3.962 -9.080 -11.918 1.00 96.50 83 PHE A O 1
ATOM 690 N N . TYR A 1 84 ? 4.636 -10.505 -13.531 1.00 96.56 84 TYR A N 1
ATOM 691 C CA . TYR A 1 84 ? 5.838 -9.780 -13.930 1.00 96.56 84 TYR A CA 1
ATOM 692 C C . TYR A 1 84 ? 5.587 -9.015 -15.233 1.00 96.56 84 TYR A C 1
ATOM 694 O O . TYR A 1 84 ? 5.244 -9.631 -16.238 1.00 96.56 84 TYR A O 1
ATOM 702 N N . MET A 1 85 ? 5.742 -7.690 -15.210 1.00 95.88 85 MET A N 1
ATOM 703 C CA . MET A 1 85 ? 5.345 -6.762 -16.277 1.00 95.88 85 MET A CA 1
ATOM 704 C C . MET A 1 85 ? 6.560 -5.983 -16.818 1.00 95.88 85 MET A C 1
ATOM 706 O O . MET A 1 85 ? 6.733 -4.802 -16.492 1.00 95.88 85 MET A O 1
ATOM 710 N N . PRO A 1 86 ? 7.431 -6.624 -17.619 1.00 94.12 86 PRO A N 1
ATOM 711 C CA . PRO A 1 86 ? 8.611 -5.973 -18.170 1.00 94.12 86 PRO A CA 1
ATOM 712 C C . PRO A 1 86 ? 8.280 -5.020 -19.332 1.00 94.12 86 PRO A C 1
ATOM 714 O O . PRO A 1 86 ? 7.168 -4.970 -19.861 1.00 94.12 86 PRO A O 1
ATOM 717 N N . GLY A 1 87 ? 9.284 -4.264 -19.765 1.00 94.62 87 GLY A N 1
ATOM 718 C CA . GLY A 1 87 ? 9.245 -3.349 -20.893 1.00 94.62 87 GLY A CA 1
ATOM 719 C C . GLY A 1 87 ? 8.188 -2.261 -20.735 1.00 94.62 87 GLY A C 1
ATOM 720 O O . GLY A 1 87 ? 8.034 -1.659 -19.670 1.00 94.62 87 GLY A O 1
ATOM 721 N N . GLN A 1 88 ? 7.470 -1.997 -21.824 1.00 94.31 88 GLN A N 1
ATOM 722 C CA . GLN A 1 88 ? 6.410 -0.989 -21.865 1.00 94.31 88 GLN A CA 1
ATOM 723 C C . GLN A 1 88 ? 5.112 -1.457 -21.190 1.00 94.31 88 GLN A C 1
ATOM 725 O O . GLN A 1 88 ? 4.315 -0.633 -20.751 1.00 94.31 88 GLN A O 1
ATOM 730 N N . ILE A 1 89 ? 4.921 -2.772 -21.025 1.00 95.25 89 ILE A N 1
ATOM 731 C CA . ILE A 1 89 ? 3.733 -3.339 -20.363 1.00 95.25 89 ILE A CA 1
ATOM 732 C C . ILE A 1 89 ? 3.655 -2.871 -18.903 1.00 95.25 89 ILE A C 1
ATOM 734 O O . ILE A 1 89 ? 2.570 -2.614 -18.387 1.00 95.25 89 ILE A O 1
ATOM 738 N N . GLY A 1 90 ? 4.804 -2.647 -18.257 1.00 93.75 90 GLY A N 1
ATOM 739 C CA . GLY A 1 90 ? 4.878 -2.078 -16.911 1.00 93.75 90 GLY A CA 1
ATOM 740 C C . GLY A 1 90 ? 4.238 -0.688 -16.762 1.00 93.75 90 GLY A C 1
ATOM 741 O O . GLY A 1 90 ? 3.935 -0.307 -15.631 1.00 93.75 90 GLY A O 1
ATOM 742 N N . PHE A 1 91 ? 3.976 0.033 -17.859 1.00 95.19 91 PHE A N 1
ATOM 743 C CA . PHE A 1 91 ? 3.262 1.317 -17.877 1.00 95.19 91 PHE A CA 1
ATOM 744 C C . PHE A 1 91 ? 1.778 1.194 -18.249 1.00 95.19 91 PHE A C 1
ATOM 746 O O . PHE A 1 91 ? 1.048 2.175 -18.187 1.00 95.19 91 PHE A O 1
ATOM 753 N N . GLN A 1 92 ? 1.271 0.014 -18.605 1.00 94.19 92 GLN A N 1
ATOM 754 C CA . GLN A 1 92 ? -0.164 -0.154 -18.859 1.00 94.19 92 GLN A CA 1
ATOM 755 C C . GLN A 1 92 ? -0.958 -0.107 -17.542 1.00 94.19 92 GLN A C 1
ATOM 757 O O . GLN A 1 92 ? -0.454 -0.598 -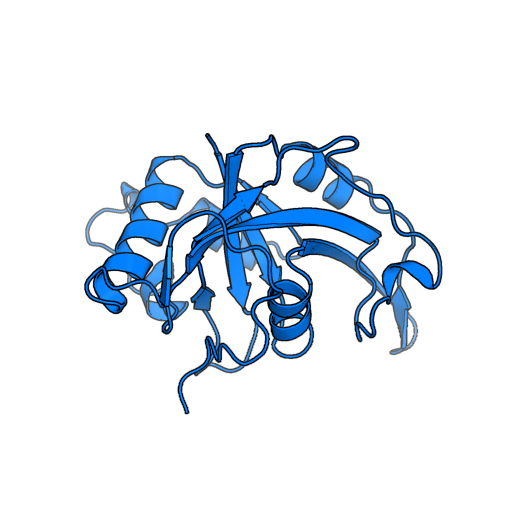16.528 1.00 94.19 92 GLN A O 1
ATOM 762 N N . PRO A 1 93 ? -2.197 0.414 -17.513 1.00 92.62 93 PRO A N 1
ATOM 763 C CA . PRO A 1 93 ? -2.995 0.852 -18.662 1.00 92.62 93 PRO A CA 1
ATOM 764 C C . PRO A 1 93 ? -2.717 2.280 -19.143 1.00 92.62 93 PRO A C 1
ATOM 766 O O . PRO A 1 93 ? -3.137 2.584 -20.243 1.00 92.62 93 PRO A O 1
ATOM 769 N N . ASN A 1 94 ? -2.063 3.127 -18.340 1.00 92.62 94 ASN A N 1
ATOM 770 C CA . ASN A 1 94 ? -1.504 4.455 -18.672 1.00 92.62 94 ASN A CA 1
ATOM 771 C C . ASN A 1 94 ? -0.858 5.035 -17.396 1.00 92.62 94 ASN A C 1
ATOM 773 O O . ASN A 1 94 ? -1.179 6.127 -16.934 1.00 92.62 94 ASN A O 1
ATOM 777 N N . LEU A 1 95 ? -0.025 4.233 -16.738 1.00 92.19 95 LEU A N 1
ATOM 778 C CA . LEU A 1 95 ? 0.666 4.611 -15.516 1.00 92.19 95 LEU A CA 1
ATOM 779 C C . LEU A 1 95 ? 1.813 5.571 -15.850 1.00 92.19 95 LEU A C 1
ATOM 781 O O . LEU A 1 95 ? 2.617 5.261 -16.731 1.00 92.19 95 LEU A O 1
ATOM 785 N N . PRO A 1 96 ? 1.983 6.670 -15.099 1.00 90.75 96 PRO A N 1
ATOM 786 C CA . PRO A 1 96 ? 3.175 7.511 -15.225 1.00 90.75 96 PRO A CA 1
ATOM 787 C C . PRO A 1 96 ? 4.435 6.788 -14.724 1.00 90.75 96 PRO A C 1
ATOM 789 O O . PRO A 1 96 ? 5.557 7.128 -15.100 1.00 90.75 96 PRO A O 1
ATOM 792 N N . HIS A 1 97 ? 4.255 5.788 -13.855 1.00 90.62 97 HIS A N 1
ATOM 793 C CA . HIS A 1 97 ? 5.312 5.036 -13.193 1.00 90.62 97 HIS A CA 1
ATOM 794 C C . HIS A 1 97 ? 5.286 3.567 -13.614 1.00 90.62 97 HIS A C 1
ATOM 796 O O . HIS A 1 97 ? 4.226 2.942 -13.662 1.00 90.62 97 HIS A O 1
ATOM 802 N N . LYS A 1 98 ? 6.462 2.981 -13.862 1.00 93.88 98 LYS A N 1
ATOM 803 C CA . LYS A 1 98 ? 6.559 1.571 -14.255 1.00 93.88 98 LYS A CA 1
ATOM 804 C C . LYS A 1 98 ? 6.346 0.660 -13.053 1.00 93.88 98 LYS A C 1
ATOM 806 O O . LYS A 1 98 ? 7.183 0.625 -12.153 1.00 93.88 98 LYS A O 1
ATOM 811 N N . LEU A 1 99 ? 5.277 -0.129 -13.069 1.00 94.62 99 LEU A N 1
ATOM 812 C CA . LEU A 1 99 ? 4.985 -1.136 -12.048 1.00 94.62 99 LEU A CA 1
ATOM 813 C C . LEU A 1 99 ? 5.279 -2.536 -12.594 1.00 94.62 99 LEU A C 1
ATOM 815 O O . LEU A 1 99 ? 4.461 -3.107 -13.320 1.00 94.62 99 LEU A O 1
ATOM 819 N N . ILE A 1 100 ? 6.455 -3.063 -12.238 1.00 95.00 100 ILE A N 1
ATOM 820 C CA . ILE A 1 100 ? 7.033 -4.311 -12.767 1.00 95.00 100 ILE A CA 1
ATOM 821 C C . ILE A 1 100 ? 6.498 -5.576 -12.098 1.00 95.00 100 ILE A C 1
ATOM 823 O O . ILE A 1 100 ? 6.493 -6.631 -12.724 1.00 95.00 100 ILE A O 1
ATOM 827 N N . TYR A 1 101 ? 6.026 -5.488 -10.853 1.00 96.31 101 TYR A N 1
ATOM 828 C CA . TYR A 1 101 ? 5.367 -6.604 -10.175 1.00 96.31 101 TYR A CA 1
ATOM 829 C C . TYR A 1 101 ? 3.985 -6.186 -9.720 1.00 96.31 101 TYR A C 1
ATOM 831 O O . TYR A 1 101 ? 3.841 -5.133 -9.094 1.00 96.31 101 TYR A O 1
ATOM 839 N N . ARG A 1 102 ? 2.979 -7.002 -10.033 1.00 97.00 102 ARG A N 1
ATOM 840 C CA . ARG A 1 102 ? 1.574 -6.696 -9.753 1.00 97.00 102 ARG A CA 1
ATOM 841 C C . ARG A 1 102 ? 0.848 -7.888 -9.158 1.00 97.00 102 ARG A C 1
ATOM 843 O O . ARG A 1 102 ? 1.190 -9.033 -9.435 1.00 97.00 102 ARG A O 1
ATOM 850 N N . VAL A 1 103 ? -0.182 -7.596 -8.384 1.00 97.50 103 VAL A N 1
ATOM 851 C CA . VAL A 1 103 ? -1.148 -8.554 -7.844 1.00 97.50 103 VAL A CA 1
ATOM 852 C C . VAL A 1 103 ? -2.546 -8.031 -8.144 1.00 97.50 103 VAL A C 1
ATOM 854 O O . VAL A 1 103 ? -2.754 -6.817 -8.107 1.00 97.50 103 VAL A O 1
ATOM 857 N N . LEU A 1 104 ? -3.498 -8.919 -8.434 1.00 97.19 104 LEU A N 1
ATOM 858 C CA . LEU A 1 104 ? -4.901 -8.504 -8.481 1.00 97.19 104 LEU A CA 1
ATOM 859 C C . LEU A 1 104 ? -5.444 -8.448 -7.061 1.00 97.19 104 LEU A C 1
ATOM 861 O O . LEU A 1 104 ? -5.062 -9.250 -6.198 1.00 97.19 104 LEU A O 1
ATOM 865 N N . ILE A 1 105 ? -6.307 -7.471 -6.836 1.00 96.44 105 ILE A N 1
ATOM 866 C CA . ILE A 1 105 ? -6.982 -7.269 -5.567 1.00 96.44 105 ILE A CA 1
ATOM 867 C C . ILE A 1 105 ? -8.488 -7.239 -5.785 1.00 96.44 105 ILE A C 1
ATOM 869 O O . ILE A 1 105 ? -8.974 -6.903 -6.857 1.00 96.44 105 ILE A O 1
ATOM 873 N N . GLU A 1 106 ? -9.241 -7.561 -4.748 1.00 94.81 106 GLU A N 1
ATOM 874 C CA . GLU A 1 106 ? -10.686 -7.399 -4.706 1.00 94.81 106 GLU A CA 1
ATOM 875 C C . GLU A 1 106 ? -11.068 -6.493 -3.528 1.00 94.81 106 GLU A C 1
ATOM 877 O O . GLU A 1 106 ? -10.394 -6.510 -2.488 1.00 94.81 106 GLU A O 1
ATOM 882 N N . PRO A 1 107 ? -12.126 -5.677 -3.657 1.00 93.75 107 PRO A N 1
ATOM 883 C CA . PRO A 1 107 ? -12.650 -4.914 -2.533 1.00 93.75 107 PRO A CA 1
ATOM 884 C C . PRO A 1 107 ? -13.047 -5.829 -1.369 1.00 93.75 107 PRO A C 1
ATOM 886 O O . PRO A 1 107 ? -13.580 -6.920 -1.568 1.00 93.75 107 PRO A O 1
ATOM 889 N N . PHE A 1 108 ? -12.813 -5.373 -0.139 1.00 93.44 108 PHE A N 1
ATOM 890 C CA . PHE A 1 108 ? -13.344 -6.024 1.056 1.00 93.44 108 PHE A CA 1
ATOM 891 C C . PHE A 1 108 ? -14.189 -5.051 1.878 1.00 93.44 108 PHE A C 1
ATOM 893 O O . PHE A 1 108 ? -15.405 -5.225 1.959 1.00 93.44 108 PHE A O 1
ATOM 900 N N . GLU A 1 109 ? -13.549 -4.014 2.417 1.00 91.19 109 GLU A N 1
ATOM 901 C CA . GLU A 1 109 ? -14.169 -2.899 3.136 1.00 91.19 109 GLU A CA 1
ATOM 902 C C . GLU A 1 109 ? -13.518 -1.603 2.636 1.00 91.19 109 GLU A C 1
ATOM 904 O O . GLU A 1 109 ? -12.509 -1.132 3.164 1.00 91.19 109 GLU A O 1
ATOM 909 N N . VAL A 1 110 ? -14.047 -1.058 1.541 1.00 89.88 110 VAL A N 1
ATOM 910 C CA . VAL A 1 110 ? -13.530 0.190 0.963 1.00 89.88 110 VAL A CA 1
ATOM 911 C C . VAL A 1 110 ? -14.348 1.352 1.509 1.00 89.88 110 VAL A C 1
ATOM 913 O O . VAL A 1 110 ? -15.576 1.288 1.544 1.00 89.88 110 VAL A O 1
ATOM 916 N N . TYR A 1 111 ? -13.661 2.408 1.932 1.00 89.12 111 TYR A N 1
ATOM 917 C CA . TYR A 1 111 ? -14.215 3.542 2.665 1.00 89.12 111 TYR A CA 1
ATOM 918 C C . TYR A 1 111 ? -13.921 4.856 1.948 1.00 89.12 111 TYR A C 1
ATOM 920 O O . TYR A 1 111 ? -12.868 4.974 1.332 1.00 89.12 111 TYR A O 1
ATOM 928 N N . SER A 1 112 ? -14.818 5.839 2.047 1.00 86.44 112 SER A N 1
ATOM 929 C CA . SER A 1 112 ? -14.671 7.138 1.375 1.00 86.44 112 SER A CA 1
ATOM 930 C C . SER A 1 112 ? -13.522 7.987 1.916 1.00 86.44 112 SER A C 1
ATOM 932 O O . SER A 1 112 ? -12.945 8.764 1.162 1.00 86.44 112 SER A O 1
ATOM 934 N N . GLU A 1 113 ? -13.196 7.849 3.202 1.00 90.56 113 GLU A N 1
ATOM 935 C CA . GLU A 1 113 ? -12.117 8.590 3.855 1.00 90.56 113 GLU A CA 1
ATOM 936 C C . GLU A 1 113 ? -10.956 7.666 4.228 1.00 90.56 113 GLU A C 1
ATOM 938 O O . GLU A 1 113 ? -11.150 6.566 4.755 1.00 90.56 113 GLU A O 1
ATOM 943 N N . GLY A 1 114 ? -9.734 8.139 3.990 1.00 91.31 114 GLY A N 1
ATOM 944 C CA . GLY A 1 114 ? -8.527 7.537 4.542 1.00 91.31 114 GLY A CA 1
ATOM 945 C C . GLY A 1 114 ? -8.196 8.074 5.930 1.00 91.31 114 GLY A C 1
ATOM 946 O O . GLY A 1 114 ? -8.771 9.055 6.408 1.00 91.31 114 GLY A O 1
ATOM 947 N N . ILE A 1 115 ? -7.217 7.442 6.568 1.00 93.88 115 ILE A N 1
ATOM 948 C CA . ILE A 1 115 ? -6.600 7.958 7.788 1.00 93.88 115 ILE A CA 1
ATOM 949 C C . ILE A 1 115 ? -5.369 8.779 7.423 1.00 93.88 115 ILE A C 1
ATOM 951 O O . ILE A 1 115 ? -4.446 8.217 6.827 1.00 93.88 115 ILE A O 1
ATOM 955 N N . PRO A 1 116 ? -5.312 10.071 7.791 1.00 92.62 116 PRO A N 1
ATOM 956 C CA . PRO A 1 116 ? -4.133 10.890 7.566 1.00 92.62 116 PRO A CA 1
ATOM 957 C C . PRO A 1 116 ? -2.890 10.271 8.197 1.00 92.62 116 PRO A C 1
ATOM 959 O O . PRO A 1 116 ? -2.940 9.732 9.304 1.00 92.62 116 PRO A O 1
ATOM 962 N N . GLU A 1 117 ? -1.753 10.408 7.523 1.00 91.06 117 GLU A N 1
ATOM 963 C CA . GLU A 1 117 ? -0.488 9.871 8.022 1.00 91.06 117 GLU A CA 1
ATOM 964 C C . GLU A 1 117 ? -0.163 10.359 9.438 1.00 91.06 117 GLU A C 1
ATOM 966 O O . GLU A 1 117 ? 0.203 9.553 10.291 1.00 91.06 117 GLU A O 1
ATOM 971 N N . TRP A 1 118 ? -0.331 11.659 9.699 1.00 88.38 118 TRP A N 1
ATOM 972 C CA . TRP A 1 118 ? -0.017 12.238 11.004 1.00 88.38 118 TRP A CA 1
ATOM 973 C C . TRP A 1 118 ? -0.856 11.608 12.124 1.00 88.38 118 TRP A C 1
ATOM 975 O O . TRP A 1 118 ? -0.388 11.468 13.248 1.00 88.38 118 TRP A O 1
ATOM 985 N N . GLU A 1 119 ? -2.088 11.194 11.823 1.00 91.19 119 GLU A N 1
ATOM 986 C CA . GLU A 1 119 ? -2.975 10.551 12.789 1.00 91.19 119 GLU A CA 1
ATOM 987 C C . GLU A 1 119 ? -2.552 9.095 13.042 1.00 91.19 119 GLU A C 1
ATOM 989 O O . GLU A 1 119 ? -2.619 8.628 14.178 1.00 91.19 119 GLU A O 1
ATOM 994 N N . ALA A 1 120 ? -2.081 8.388 12.008 1.00 90.69 120 ALA A N 1
ATOM 995 C CA . ALA A 1 120 ? -1.624 7.000 12.108 1.00 90.69 120 ALA A CA 1
ATOM 996 C C . ALA A 1 120 ? -0.218 6.835 12.700 1.00 90.69 120 ALA A C 1
ATOM 998 O O . ALA A 1 120 ? 0.023 5.856 13.409 1.00 90.69 120 ALA A O 1
ATOM 999 N N . LEU A 1 121 ? 0.710 7.739 12.375 1.00 89.19 121 LEU A N 1
ATOM 1000 C CA . LEU A 1 121 ? 2.139 7.572 12.656 1.00 89.19 121 LEU A CA 1
ATOM 1001 C C . LEU A 1 121 ? 2.705 8.636 13.603 1.00 89.19 121 LEU A C 1
ATOM 1003 O O . LEU A 1 121 ? 3.501 8.289 14.473 1.00 89.19 121 LEU A O 1
ATOM 1007 N N . ASP A 1 122 ? 2.304 9.903 13.458 1.00 84.00 122 ASP A N 1
ATOM 1008 C CA . ASP A 1 122 ? 2.936 11.015 14.192 1.00 84.00 122 ASP A CA 1
ATOM 1009 C C . ASP A 1 122 ? 2.251 11.302 15.537 1.00 84.00 122 ASP A C 1
ATOM 1011 O O . ASP A 1 122 ? 2.883 11.786 16.479 1.00 84.00 122 ASP A O 1
ATOM 1015 N N . LYS A 1 123 ? 0.956 10.986 15.661 1.00 86.38 123 LYS A N 1
ATOM 1016 C CA . LYS A 1 123 ? 0.206 11.091 16.913 1.00 86.38 123 LYS A CA 1
ATOM 1017 C C . LYS A 1 123 ? 0.607 9.948 17.843 1.00 86.38 123 LYS A C 1
ATOM 1019 O O . LYS A 1 123 ? -0.022 8.888 17.867 1.00 86.38 123 LYS A O 1
ATOM 1024 N N . LEU A 1 124 ? 1.671 10.183 18.607 1.00 82.62 124 LEU A N 1
ATOM 1025 C CA . LEU A 1 124 ? 2.238 9.173 19.490 1.00 82.62 124 LEU A CA 1
ATOM 1026 C C . LEU A 1 124 ? 1.232 8.762 20.585 1.00 82.62 124 LEU A C 1
ATOM 1028 O O . LEU A 1 124 ? 0.698 9.624 21.289 1.00 82.62 124 LEU A O 1
ATOM 1032 N N . PRO A 1 125 ? 0.960 7.454 20.735 1.00 82.25 125 PRO A N 1
ATOM 1033 C CA . PRO A 1 125 ? 0.187 6.927 21.848 1.00 82.25 125 PRO A CA 1
ATOM 1034 C C . PRO A 1 125 ? 0.975 7.025 23.160 1.00 82.25 125 PRO A C 1
ATOM 1036 O O . PRO A 1 125 ? 2.189 7.223 23.168 1.00 82.25 125 PRO A O 1
ATOM 1039 N N . ILE A 1 126 ? 0.273 6.835 24.279 1.00 84.44 126 ILE A N 1
ATOM 1040 C CA . ILE A 1 126 ? 0.875 6.837 25.622 1.00 84.44 126 ILE A CA 1
ATOM 1041 C C . ILE A 1 126 ? 1.890 5.691 25.757 1.00 84.44 126 ILE A C 1
ATOM 1043 O O . ILE A 1 126 ? 2.955 5.864 26.347 1.00 84.44 126 ILE A O 1
ATOM 1047 N N . TYR A 1 127 ? 1.574 4.525 25.188 1.00 84.69 127 TYR A N 1
ATOM 1048 C CA . TYR A 1 127 ? 2.409 3.332 25.273 1.00 84.69 127 TYR A CA 1
ATOM 1049 C C . TYR A 1 127 ? 3.240 3.138 24.006 1.00 84.69 127 TYR A C 1
ATOM 1051 O O . TYR A 1 127 ? 2.712 3.053 22.899 1.00 84.69 127 TYR A O 1
ATOM 1059 N N . SER A 1 128 ? 4.556 2.984 24.163 1.00 81.31 128 SER A N 1
ATOM 1060 C CA . SER A 1 128 ? 5.489 2.798 23.042 1.00 81.31 128 SER A CA 1
ATOM 1061 C C . SER A 1 128 ? 5.239 1.523 22.230 1.00 81.31 128 SER A C 1
ATOM 1063 O O . SER A 1 128 ? 5.604 1.457 21.057 1.00 81.31 128 SER A O 1
ATOM 1065 N N . THR A 1 129 ? 4.598 0.520 22.829 1.00 80.69 129 THR A N 1
ATOM 1066 C CA . THR A 1 129 ? 4.187 -0.736 22.184 1.00 80.69 129 THR A CA 1
ATOM 1067 C C . THR A 1 129 ? 3.064 -0.551 21.164 1.00 80.69 129 THR A C 1
ATOM 1069 O O . THR A 1 129 ? 2.874 -1.408 20.305 1.00 80.69 129 THR A O 1
ATOM 1072 N N . GLU A 1 130 ? 2.335 0.564 21.231 1.00 80.69 130 GLU A N 1
ATOM 1073 C CA . GLU A 1 130 ? 1.251 0.896 20.305 1.00 80.69 130 GLU A CA 1
ATOM 1074 C C . GLU A 1 130 ? 1.713 1.696 19.080 1.00 80.69 130 GLU A C 1
ATOM 1076 O O . GLU A 1 130 ? 0.926 1.941 18.160 1.00 80.69 130 GLU A O 1
ATOM 1081 N N . ILE A 1 131 ? 2.976 2.127 19.066 1.00 85.19 131 ILE A N 1
ATOM 1082 C CA . ILE A 1 131 ? 3.565 2.844 17.938 1.00 85.19 131 ILE A CA 1
ATOM 1083 C C . ILE A 1 131 ? 3.734 1.876 16.759 1.00 85.19 131 ILE A C 1
ATOM 1085 O O . ILE A 1 131 ? 4.214 0.753 16.912 1.00 85.19 131 ILE A O 1
ATOM 1089 N N . GLN A 1 132 ? 3.382 2.343 15.558 1.00 86.94 132 GLN A N 1
ATOM 1090 C CA . GLN A 1 132 ? 3.535 1.629 14.283 1.00 86.94 132 GLN A CA 1
ATOM 1091 C C . GLN A 1 132 ? 5.005 1.639 13.819 1.00 86.94 132 GLN A C 1
ATOM 1093 O O . GLN A 1 132 ? 5.358 2.207 12.779 1.00 86.94 132 GLN A O 1
ATOM 1098 N N . TRP A 1 133 ? 5.898 1.064 14.629 1.00 83.00 133 TRP A N 1
ATOM 1099 C CA . TRP A 1 133 ? 7.345 1.113 14.416 1.00 83.00 133 TRP A CA 1
ATOM 1100 C C . TRP A 1 133 ? 7.768 0.533 13.072 1.00 83.00 133 TRP A C 1
ATOM 1102 O O . TRP A 1 133 ? 8.714 1.045 12.468 1.00 83.00 133 TRP A O 1
ATOM 1112 N N . SER A 1 134 ? 7.081 -0.505 12.577 1.00 83.38 134 SER A N 1
ATOM 1113 C CA . SER A 1 134 ? 7.443 -1.110 11.296 1.00 83.38 134 SER A CA 1
ATOM 1114 C C . SER A 1 134 ? 7.244 -0.129 10.139 1.00 83.38 134 SER A C 1
ATOM 1116 O O . SER A 1 134 ? 8.086 -0.074 9.240 1.00 83.38 134 SER A O 1
ATOM 1118 N N . LEU A 1 135 ? 6.194 0.695 10.196 1.00 84.94 135 LEU A N 1
ATOM 1119 C CA . LEU A 1 135 ? 5.900 1.735 9.214 1.00 84.94 135 LEU A CA 1
ATOM 1120 C C . LEU A 1 135 ? 6.847 2.928 9.354 1.00 84.94 135 LEU A C 1
ATOM 1122 O O . LEU A 1 135 ? 7.453 3.338 8.363 1.00 84.94 135 LEU A O 1
ATOM 1126 N N . ILE A 1 136 ? 7.050 3.430 10.577 1.00 82.06 136 ILE A N 1
ATOM 1127 C CA . ILE A 1 136 ? 7.950 4.566 10.842 1.00 82.06 136 ILE A CA 1
ATOM 1128 C C . ILE A 1 136 ? 9.379 4.238 10.394 1.00 82.06 136 ILE A C 1
ATOM 1130 O O . ILE A 1 136 ? 9.993 5.002 9.649 1.00 82.06 136 ILE A O 1
ATOM 1134 N N . TYR A 1 137 ? 9.909 3.075 10.778 1.00 77.31 137 TYR A N 1
ATOM 1135 C CA . TYR A 1 137 ? 11.268 2.681 10.408 1.00 77.31 137 TYR A CA 1
ATOM 1136 C C . TYR A 1 137 ? 11.442 2.560 8.889 1.00 77.31 137 TYR A C 1
ATOM 1138 O O . TYR A 1 137 ? 12.455 2.988 8.333 1.00 77.31 137 TYR A O 1
ATOM 1146 N N . ARG A 1 138 ? 10.449 1.999 8.191 1.00 74.81 138 ARG A N 1
ATOM 1147 C CA . ARG A 1 138 ? 10.498 1.833 6.731 1.00 74.81 138 ARG A CA 1
ATOM 1148 C C . ARG A 1 138 ? 10.387 3.155 5.990 1.00 74.81 138 ARG A C 1
ATOM 1150 O O . ARG A 1 138 ? 11.088 3.325 4.996 1.00 74.81 138 ARG A O 1
ATOM 1157 N N . LYS A 1 139 ? 9.595 4.099 6.502 1.00 71.44 139 LYS A N 1
ATOM 1158 C CA . LYS A 1 139 ? 9.557 5.474 5.998 1.00 71.44 139 LYS A CA 1
ATOM 1159 C C . LYS A 1 139 ? 10.936 6.131 6.095 1.00 71.44 139 LYS A C 1
ATOM 1161 O O . LYS A 1 139 ? 11.425 6.670 5.108 1.00 71.44 139 LYS A O 1
ATOM 1166 N N . LEU A 1 140 ? 11.605 6.004 7.245 1.00 57.47 140 LEU A N 1
ATOM 1167 C CA . LEU A 1 140 ? 12.946 6.564 7.471 1.00 57.47 140 LEU A CA 1
ATOM 1168 C C . LEU A 1 140 ? 14.032 5.925 6.590 1.00 57.47 140 LEU A C 1
ATOM 1170 O O . LEU A 1 140 ? 14.987 6.597 6.206 1.00 57.47 140 LEU A O 1
ATOM 1174 N N . LYS A 1 141 ? 13.915 4.629 6.276 1.00 57.16 141 LYS A N 1
ATOM 1175 C CA . LYS A 1 141 ? 14.877 3.918 5.415 1.00 57.16 141 LYS A CA 1
ATOM 1176 C C . LYS A 1 141 ? 14.611 4.092 3.916 1.00 57.16 141 LYS A C 1
ATOM 1178 O O . LYS A 1 141 ? 15.536 3.899 3.129 1.00 57.16 141 LYS A O 1
ATOM 1183 N N . GLY A 1 142 ? 13.395 4.490 3.536 1.00 55.47 142 GLY A N 1
ATOM 1184 C CA . GLY A 1 142 ? 12.962 4.674 2.153 1.00 55.47 142 GLY A CA 1
ATOM 1185 C C . GLY A 1 142 ? 12.915 3.378 1.326 1.00 55.47 142 GLY A C 1
ATOM 1186 O O . GLY A 1 142 ? 13.522 2.364 1.663 1.00 55.47 142 GLY A O 1
ATOM 1187 N N . LYS A 1 143 ? 12.220 3.449 0.181 1.00 58.44 143 LYS A N 1
ATOM 1188 C CA . LYS A 1 143 ? 12.290 2.498 -0.954 1.00 58.44 143 LYS A CA 1
ATOM 1189 C C . LYS A 1 143 ? 11.700 1.091 -0.758 1.00 58.44 143 LYS A C 1
ATOM 1191 O O . LYS A 1 143 ? 12.350 0.102 -1.087 1.00 58.44 143 LYS A O 1
ATOM 1196 N N . ARG A 1 144 ? 10.433 0.965 -0.352 1.00 67.25 144 ARG A N 1
ATOM 1197 C CA . ARG A 1 144 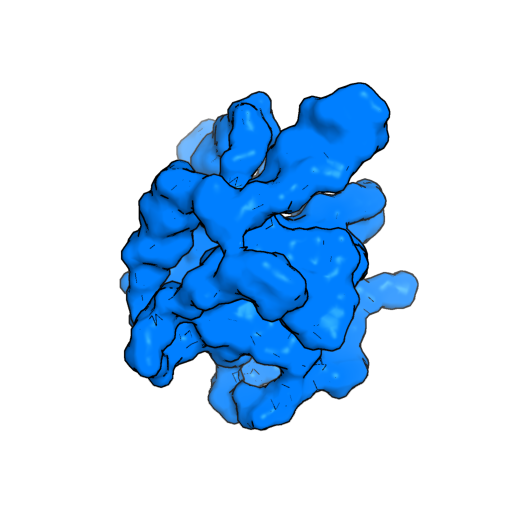? 9.696 -0.306 -0.516 1.00 67.25 144 ARG A CA 1
ATOM 1198 C C . ARG A 1 144 ? 8.301 -0.076 -1.061 1.00 67.25 144 ARG A C 1
ATOM 1200 O O . ARG A 1 144 ? 7.513 0.610 -0.433 1.00 67.25 144 ARG A O 1
ATOM 1207 N N . GLY A 1 145 ? 7.985 -0.689 -2.200 1.00 75.19 145 GLY A N 1
ATOM 1208 C CA . GLY A 1 145 ? 6.655 -0.569 -2.803 1.00 75.19 145 GLY A CA 1
ATOM 1209 C C . GLY A 1 145 ? 5.574 -1.407 -2.108 1.00 75.19 145 GLY A C 1
ATOM 1210 O O . GLY A 1 145 ? 4.398 -1.105 -2.261 1.00 75.19 145 GLY A O 1
ATOM 1211 N N . CYS A 1 146 ? 5.957 -2.446 -1.355 1.00 87.12 146 CYS A N 1
ATOM 1212 C CA . CYS A 1 146 ? 5.051 -3.349 -0.641 1.00 87.12 146 CYS A CA 1
ATOM 1213 C C . CYS A 1 146 ? 5.677 -3.753 0.699 1.00 87.12 146 CYS A C 1
ATOM 1215 O O . CYS A 1 146 ? 6.842 -4.145 0.747 1.00 87.12 146 CYS A O 1
ATOM 1217 N N . THR A 1 147 ? 4.927 -3.664 1.795 1.00 88.19 147 THR A N 1
ATOM 1218 C CA . THR A 1 147 ? 5.412 -4.009 3.138 1.00 88.19 147 THR A CA 1
ATOM 1219 C C . THR A 1 147 ? 4.376 -4.819 3.912 1.00 88.19 147 THR A C 1
ATOM 1221 O O . THR A 1 147 ? 3.263 -4.332 4.090 1.00 88.19 147 THR A O 1
ATOM 1224 N N . PRO A 1 148 ? 4.726 -6.001 4.452 1.00 90.38 148 PRO A N 1
ATOM 1225 C CA . PRO A 1 148 ? 3.853 -6.699 5.384 1.00 90.38 148 PRO A CA 1
ATOM 1226 C C . PRO A 1 148 ? 3.864 -6.019 6.757 1.00 90.38 148 PRO A C 1
ATOM 1228 O O . PRO A 1 148 ? 4.927 -5.643 7.257 1.00 90.38 148 PRO A O 1
ATOM 1231 N N . LEU A 1 149 ? 2.690 -5.930 7.375 1.00 91.50 149 LEU A N 1
ATOM 1232 C CA . LEU A 1 149 ? 2.493 -5.439 8.737 1.00 91.50 149 LEU A CA 1
ATOM 1233 C C . LEU A 1 149 ? 2.436 -6.582 9.748 1.00 91.50 149 LEU A C 1
ATOM 1235 O O . LEU A 1 149 ? 2.046 -7.711 9.426 1.00 91.50 149 LEU A O 1
ATOM 1239 N N . LEU A 1 150 ? 2.788 -6.267 10.994 1.00 91.69 150 LEU A N 1
ATOM 1240 C CA . LEU A 1 150 ? 2.519 -7.151 12.122 1.00 91.69 150 LEU A CA 1
ATOM 1241 C C . LEU A 1 150 ? 1.002 -7.201 12.382 1.00 91.69 150 LEU A C 1
ATOM 1243 O O . LEU A 1 150 ? 0.310 -6.217 12.116 1.00 91.69 150 LEU A O 1
ATOM 1247 N N . PRO A 1 151 ? 0.445 -8.317 12.891 1.00 92.06 151 PRO A N 1
ATOM 1248 C CA . PRO A 1 151 ? -1.006 -8.464 13.025 1.00 92.06 151 PRO A CA 1
ATOM 1249 C C . PRO A 1 151 ? -1.686 -7.348 13.831 1.00 92.06 151 PRO A C 1
ATOM 1251 O O . PRO A 1 151 ? -2.740 -6.864 13.431 1.00 92.06 151 PRO A O 1
ATOM 1254 N N . TRP A 1 152 ? -1.075 -6.900 14.931 1.00 89.94 152 TRP A N 1
ATOM 1255 C CA . TRP A 1 152 ? -1.630 -5.830 15.768 1.00 89.94 152 TRP A CA 1
ATOM 1256 C C . TRP A 1 152 ? -1.514 -4.449 15.111 1.00 89.94 152 TRP A C 1
ATOM 1258 O O . TRP A 1 152 ? -2.443 -3.651 15.205 1.00 89.94 152 TRP A O 1
ATOM 1268 N N . GLU A 1 153 ? -0.410 -4.181 14.403 1.00 91.88 153 GLU A N 1
ATOM 1269 C CA . GLU A 1 153 ? -0.223 -2.959 13.614 1.00 91.88 153 GLU A CA 1
ATOM 1270 C C . GLU A 1 153 ? -1.295 -2.859 12.526 1.00 91.88 153 GLU A C 1
ATOM 1272 O O . GLU A 1 153 ? -1.964 -1.833 12.388 1.00 91.88 153 GLU A O 1
AT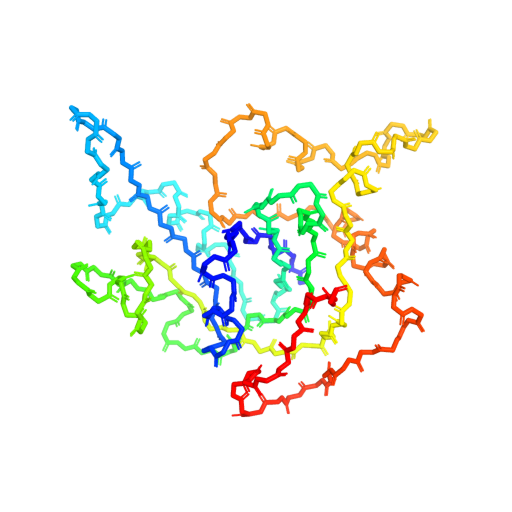OM 1277 N N . ALA A 1 154 ? -1.505 -3.969 11.814 1.00 93.75 154 ALA A N 1
ATOM 1278 C CA . ALA A 1 154 ? -2.521 -4.094 10.786 1.00 93.75 154 ALA A CA 1
ATOM 1279 C C . ALA A 1 154 ? -3.929 -3.867 11.341 1.00 93.75 154 ALA A C 1
ATOM 1281 O O . ALA A 1 154 ? -4.694 -3.094 10.767 1.00 93.75 154 ALA A O 1
ATOM 1282 N N . GLN A 1 155 ? -4.264 -4.532 12.450 1.00 94.19 155 GLN A N 1
ATOM 1283 C CA . GLN A 1 155 ? -5.573 -4.418 13.083 1.00 94.19 155 GLN A CA 1
ATOM 1284 C C . GLN A 1 155 ? -5.852 -2.978 13.511 1.00 94.19 155 GLN A C 1
ATOM 1286 O O . GLN A 1 155 ? -6.876 -2.421 13.124 1.00 94.19 155 GLN A O 1
ATOM 1291 N N . ARG A 1 156 ? -4.902 -2.341 14.208 1.00 93.00 156 ARG A N 1
ATOM 1292 C CA . ARG A 1 156 ? -5.018 -0.940 14.622 1.00 93.00 156 ARG A CA 1
ATOM 1293 C C . ARG A 1 156 ? -5.275 -0.024 13.429 1.00 93.00 156 ARG A C 1
ATOM 1295 O O . ARG A 1 156 ? -6.190 0.788 13.484 1.00 93.00 156 ARG A O 1
ATOM 1302 N N . LEU A 1 157 ? -4.506 -0.160 12.348 1.00 94.25 157 LEU A N 1
ATOM 1303 C CA . LEU A 1 157 ? -4.656 0.704 11.178 1.00 94.25 157 LEU A CA 1
ATOM 1304 C C . LEU A 1 157 ? -6.006 0.496 10.470 1.00 94.25 157 LEU A C 1
ATOM 1306 O O . LEU A 1 157 ? -6.665 1.468 10.103 1.00 94.25 157 LEU A O 1
ATOM 1310 N N . MET A 1 158 ? -6.450 -0.756 10.329 1.00 95.69 158 MET A N 1
ATOM 1311 C CA . MET A 1 158 ? -7.777 -1.071 9.790 1.00 95.69 158 MET A CA 1
ATOM 1312 C C . MET A 1 158 ? -8.892 -0.484 10.663 1.00 95.69 158 MET A C 1
ATOM 1314 O O . MET A 1 158 ? -9.825 0.113 10.133 1.00 95.69 158 MET A O 1
ATOM 1318 N N . ASP A 1 159 ? -8.783 -0.585 11.988 1.00 95.31 159 ASP A N 1
ATOM 1319 C CA . ASP A 1 159 ? -9.780 -0.039 12.912 1.00 95.31 159 ASP A CA 1
ATOM 1320 C C . ASP A 1 159 ? -9.810 1.488 12.897 1.00 95.31 159 ASP A C 1
ATOM 1322 O O . ASP A 1 159 ? -10.889 2.073 12.938 1.00 95.31 159 ASP A O 1
ATOM 1326 N N . MET A 1 160 ? -8.661 2.151 12.746 1.00 94.81 160 MET A N 1
ATOM 1327 C CA . MET A 1 160 ? -8.625 3.598 12.529 1.00 94.81 160 MET A CA 1
ATOM 1328 C C . MET A 1 160 ? -9.420 3.981 11.271 1.00 94.81 160 MET A C 1
ATOM 1330 O O . MET A 1 160 ? -10.296 4.843 11.349 1.00 94.81 160 MET A O 1
ATOM 1334 N N . ILE A 1 161 ? -9.194 3.299 10.138 1.00 95.12 161 ILE A N 1
ATOM 1335 C CA . ILE A 1 161 ? -9.935 3.544 8.885 1.00 95.12 161 ILE A CA 1
ATOM 1336 C C . ILE A 1 161 ? -11.438 3.320 9.087 1.00 95.12 161 ILE A C 1
ATOM 1338 O O . ILE A 1 161 ? -12.247 4.173 8.710 1.00 95.12 161 ILE A O 1
ATOM 1342 N N . ARG A 1 162 ? -11.831 2.212 9.726 1.00 95.69 162 ARG A N 1
ATOM 1343 C CA . ARG A 1 162 ? -13.239 1.927 10.043 1.00 95.69 162 ARG A CA 1
ATOM 1344 C C . ARG A 1 162 ? -13.857 3.030 10.890 1.00 95.69 162 ARG A C 1
ATOM 1346 O O . ARG A 1 162 ? -14.919 3.539 10.539 1.00 95.69 162 ARG A O 1
ATOM 1353 N N . ASN A 1 163 ? -13.192 3.419 11.975 1.00 95.06 163 ASN A N 1
ATOM 1354 C CA . ASN A 1 163 ? -13.693 4.400 12.934 1.00 95.06 163 ASN A CA 1
ATOM 1355 C C . ASN A 1 163 ? -13.861 5.781 12.300 1.00 95.06 163 ASN A C 1
ATOM 1357 O O . ASN A 1 163 ? -14.893 6.420 12.507 1.00 95.06 163 ASN A O 1
ATOM 1361 N N . LYS A 1 164 ? -12.908 6.207 11.460 1.00 94.50 164 LYS A N 1
ATOM 1362 C CA . LYS A 1 164 ? -13.004 7.460 10.696 1.00 94.50 164 LYS A CA 1
ATOM 1363 C C . LYS A 1 164 ? -14.277 7.529 9.863 1.00 94.50 164 LYS A C 1
ATOM 1365 O O . LYS A 1 164 ? -14.940 8.557 9.818 1.00 94.50 164 LYS A O 1
ATOM 1370 N N . ASN A 1 165 ? -14.650 6.395 9.281 1.00 93.69 165 ASN A N 1
ATOM 1371 C CA . ASN A 1 165 ? -15.818 6.255 8.423 1.00 93.69 165 ASN A CA 1
ATOM 1372 C C . ASN A 1 165 ? -17.054 5.722 9.167 1.00 93.69 165 ASN A C 1
ATOM 1374 O O . ASN A 1 165 ? -18.005 5.271 8.529 1.00 93.69 165 ASN A O 1
ATOM 1378 N N . LYS A 1 166 ? -17.053 5.726 10.510 1.00 93.50 166 LYS A N 1
ATOM 1379 C CA . LYS A 1 166 ? -18.159 5.229 11.354 1.00 93.50 166 LYS A CA 1
ATOM 1380 C C . LYS A 1 166 ? -18.602 3.798 11.002 1.00 93.50 166 LYS A C 1
ATOM 1382 O O . LYS A 1 166 ? -19.769 3.447 11.145 1.00 93.50 166 LYS A O 1
ATOM 1387 N N . GLY A 1 167 ? -17.682 2.985 10.486 1.00 90.50 167 GLY A N 1
ATOM 1388 C CA . GLY A 1 167 ? -17.943 1.617 10.047 1.00 90.50 167 GLY A CA 1
ATOM 1389 C C . GLY A 1 167 ? -18.805 1.489 8.785 1.00 90.50 167 GLY A C 1
ATOM 1390 O O . GLY A 1 167 ? -19.251 0.382 8.494 1.00 90.50 167 GLY A O 1
ATOM 1391 N N . MET A 1 168 ? -19.030 2.568 8.025 1.00 89.56 168 MET A N 1
ATOM 1392 C CA . MET A 1 168 ? -19.869 2.574 6.819 1.00 89.56 168 MET A CA 1
ATOM 1393 C C . MET A 1 168 ? -19.013 2.503 5.540 1.00 89.56 168 MET A C 1
ATOM 1395 O O . MET A 1 168 ? -18.534 3.536 5.070 1.00 89.56 168 MET A O 1
ATOM 1399 N N . PRO A 1 169 ? -18.775 1.306 4.965 1.00 88.56 169 PRO A N 1
ATOM 1400 C CA . PRO A 1 169 ? -18.043 1.183 3.713 1.00 88.56 169 PRO A CA 1
ATOM 1401 C C . PRO A 1 169 ? -18.912 1.607 2.527 1.00 88.56 169 PRO A C 1
ATOM 1403 O O . PRO A 1 169 ? -20.115 1.355 2.494 1.00 88.56 169 PRO A O 1
ATOM 1406 N N . ILE A 1 170 ? -18.272 2.177 1.511 1.00 87.44 170 ILE A N 1
ATOM 1407 C CA . ILE A 1 170 ? -18.900 2.466 0.217 1.00 87.44 170 ILE A CA 1
ATOM 1408 C C . ILE A 1 170 ? -18.966 1.225 -0.681 1.00 87.44 170 ILE A C 1
ATOM 1410 O O . ILE A 1 170 ? -19.822 1.141 -1.556 1.00 87.44 170 ILE A O 1
ATOM 1414 N N . VAL A 1 171 ? -18.085 0.244 -0.452 1.00 82.25 171 VAL A N 1
ATOM 1415 C CA . VAL A 1 171 ? -18.116 -1.064 -1.118 1.00 82.25 171 VAL A CA 1
ATOM 1416 C C . VAL A 1 171 ? -17.855 -2.156 -0.091 1.00 82.25 171 VAL A C 1
ATOM 1418 O O . VAL A 1 171 ? -16.862 -2.103 0.641 1.00 82.25 171 VAL A O 1
ATOM 1421 N N . LYS A 1 172 ? -18.738 -3.161 -0.064 1.00 74.12 172 LYS A N 1
ATOM 1422 C CA . LYS A 1 172 ? -18.648 -4.329 0.815 1.00 74.12 172 LYS A CA 1
ATOM 1423 C C . LYS A 1 172 ? -18.782 -5.617 -0.000 1.00 74.12 172 LYS A C 1
ATOM 1425 O O . LYS A 1 172 ? -19.763 -5.792 -0.716 1.00 74.12 172 LYS A O 1
ATOM 1430 N N . GLY A 1 173 ? -17.831 -6.538 0.151 1.00 65.62 173 GLY A N 1
ATOM 1431 C CA . GLY A 1 173 ? -17.877 -7.858 -0.496 1.00 65.62 173 GLY A CA 1
ATOM 1432 C C . GLY A 1 173 ? -17.407 -7.882 -1.959 1.00 65.62 173 GLY A C 1
ATOM 1433 O O . GLY A 1 173 ? -16.677 -6.998 -2.400 1.00 65.62 173 GLY A O 1
ATOM 1434 N N . ARG A 1 174 ? -17.792 -8.935 -2.701 1.00 57.09 174 ARG A N 1
ATOM 1435 C CA . ARG A 1 174 ? -17.346 -9.167 -4.088 1.00 57.09 174 ARG A CA 1
ATOM 1436 C C . ARG A 1 174 ? -17.971 -8.147 -5.039 1.00 57.09 174 ARG A C 1
ATOM 1438 O O . ARG A 1 174 ? -19.132 -8.272 -5.414 1.00 57.09 174 ARG A O 1
ATOM 1445 N N . TYR A 1 175 ? -17.173 -7.168 -5.439 1.00 59.88 175 TYR A N 1
ATOM 1446 C CA . TYR A 1 175 ? -17.500 -6.183 -6.463 1.00 59.88 175 TYR A CA 1
ATOM 1447 C C . TYR A 1 175 ? -16.772 -6.553 -7.763 1.00 59.88 175 TYR A C 1
ATOM 1449 O O . TYR A 1 175 ? -15.571 -6.816 -7.735 1.00 59.88 175 TYR A O 1
ATOM 1457 N N . THR A 1 176 ? -17.500 -6.633 -8.880 1.00 54.06 176 THR A N 1
ATOM 1458 C CA . THR A 1 176 ? -16.987 -7.133 -10.173 1.00 54.06 176 THR A CA 1
ATOM 1459 C C . THR A 1 176 ? -16.768 -6.041 -11.227 1.00 54.06 176 THR A C 1
ATOM 1461 O O . THR A 1 176 ? -16.230 -6.334 -12.292 1.00 54.06 176 THR A O 1
ATOM 1464 N N . GLY A 1 177 ? -17.136 -4.787 -10.944 1.00 53.34 177 GLY A N 1
ATOM 1465 C CA . GLY A 1 177 ? -16.735 -3.622 -11.741 1.00 53.34 177 GLY A CA 1
ATOM 1466 C C . GLY A 1 177 ? -15.435 -3.024 -11.199 1.00 53.34 177 GLY A C 1
ATOM 1467 O O . GLY A 1 177 ? -15.124 -3.186 -10.027 1.00 53.34 177 GLY A O 1
ATOM 1468 N N . GLY A 1 178 ? -14.645 -2.318 -12.004 1.00 57.66 178 GLY A N 1
ATOM 1469 C CA . GLY A 1 178 ? -13.621 -1.423 -11.443 1.00 57.66 178 GLY A CA 1
ATOM 1470 C C . GLY A 1 178 ? -14.270 -0.348 -10.560 1.00 57.66 178 GLY A C 1
ATOM 1471 O O . GLY A 1 178 ? -15.438 -0.029 -10.776 1.00 57.66 178 GLY A O 1
ATOM 1472 N N . LEU A 1 179 ? -13.556 0.247 -9.593 1.00 59.31 179 LEU A N 1
ATOM 1473 C CA . LEU A 1 179 ? -14.095 1.316 -8.719 1.00 59.31 179 LEU A CA 1
ATOM 1474 C C . LEU A 1 179 ? -14.270 2.670 -9.455 1.00 59.31 179 LEU A C 1
ATOM 1476 O O . LEU A 1 179 ? -14.001 3.741 -8.910 1.00 59.31 179 LEU A O 1
ATOM 1480 N N . ILE A 1 180 ? -14.708 2.631 -10.714 1.00 54.16 180 ILE A N 1
ATOM 1481 C CA . ILE A 1 180 ? -14.839 3.781 -11.608 1.00 54.16 180 ILE A CA 1
ATOM 1482 C C . ILE A 1 180 ? -15.889 4.737 -11.030 1.00 54.16 180 ILE A C 1
ATOM 1484 O O . ILE A 1 180 ? -17.058 4.389 -10.888 1.00 54.16 180 ILE A O 1
ATOM 1488 N N . GLY A 1 181 ? -15.464 5.956 -10.691 1.00 50.53 181 GLY A N 1
ATOM 1489 C CA . GLY A 1 181 ? -16.332 7.004 -10.137 1.00 50.53 181 GLY A CA 1
ATOM 1490 C C . GLY A 1 181 ? -16.365 7.073 -8.607 1.00 50.53 181 GLY A C 1
ATOM 1491 O O . GLY A 1 181 ? -16.879 8.048 -8.058 1.00 50.53 181 GLY A O 1
ATOM 1492 N N . ILE A 1 182 ? -15.756 6.111 -7.908 1.00 53.78 182 ILE A N 1
ATOM 1493 C CA . ILE A 1 182 ? -15.557 6.186 -6.461 1.00 53.78 182 ILE A CA 1
ATOM 1494 C C . ILE A 1 182 ? -14.366 7.107 -6.179 1.00 53.78 182 ILE A C 1
ATOM 1496 O O . ILE A 1 182 ? -13.203 6.751 -6.370 1.00 53.78 182 ILE A O 1
ATOM 1500 N N . ARG A 1 183 ? -14.654 8.326 -5.719 1.00 53.66 183 ARG A N 1
ATOM 1501 C CA . ARG A 1 183 ? -13.627 9.229 -5.191 1.00 53.66 183 ARG A CA 1
ATOM 1502 C C . ARG A 1 183 ? -13.332 8.841 -3.743 1.00 5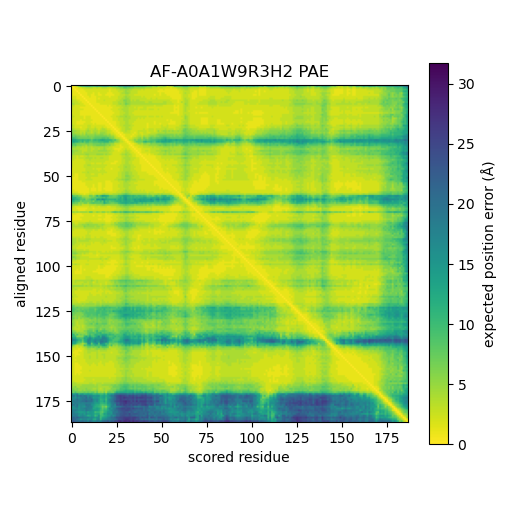3.66 183 ARG A C 1
ATOM 1504 O O . ARG A 1 183 ? -14.107 9.174 -2.857 1.00 53.66 183 ARG A O 1
ATOM 1511 N N . LEU A 1 184 ? -12.193 8.185 -3.509 1.00 55.16 184 LEU A N 1
ATOM 1512 C CA . LEU A 1 184 ? -11.629 7.968 -2.160 1.00 55.16 184 LEU A CA 1
ATOM 1513 C C . LEU A 1 184 ? -10.942 9.224 -1.592 1.00 55.16 184 LEU A C 1
ATOM 1515 O O . LEU A 1 184 ? -10.214 9.161 -0.608 1.00 55.16 184 LEU A O 1
ATOM 1519 N N . ILE A 1 185 ? -11.127 10.360 -2.261 1.00 46.25 185 ILE A N 1
ATOM 1520 C CA . ILE A 1 185 ? -10.524 11.639 -1.932 1.00 46.25 185 ILE A CA 1
ATOM 1521 C C . ILE A 1 185 ? -11.676 12.636 -1.827 1.00 46.25 185 ILE A C 1
ATOM 1523 O O . ILE A 1 185 ? -12.326 12.951 -2.830 1.00 46.25 185 ILE A O 1
ATOM 1527 N N . GLY A 1 186 ? -11.965 13.068 -0.598 1.00 42.16 186 GLY A N 1
ATOM 1528 C CA . GLY A 1 186 ? -12.928 14.131 -0.322 1.00 42.16 186 GLY A CA 1
ATOM 1529 C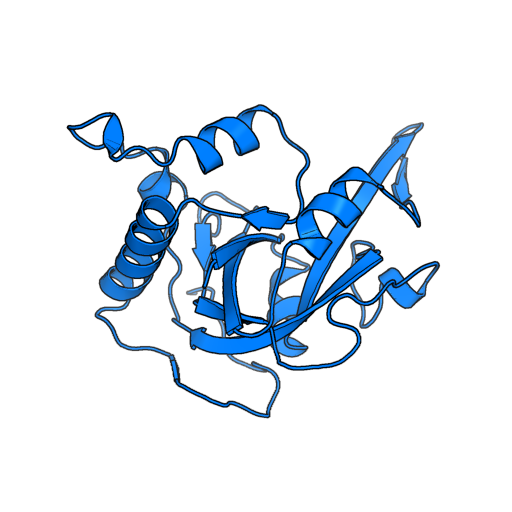 C . GLY A 1 186 ? -12.596 15.393 -1.123 1.00 42.16 186 GLY A C 1
ATOM 1530 O O . GLY A 1 186 ? -11.430 15.660 -1.411 1.00 42.16 186 GLY A O 1
ATOM 1531 N N . LYS A 1 187 ? -13.636 16.126 -1.534 1.00 31.72 187 LYS A N 1
ATOM 1532 C CA . LYS A 1 187 ? -13.487 17.456 -2.142 1.00 31.72 187 LYS A CA 1
ATOM 1533 C C . LYS A 1 187 ? -12.771 18.421 -1.199 1.00 31.72 187 LYS A C 1
ATOM 1535 O O . LYS A 1 187 ? -13.035 18.338 0.020 1.00 31.72 187 LYS A O 1
#

Secondary structure (DSSP, 8-state):
--EEEEEEETTTHHHHHHHTEEEE--EEEETTEEEE-S--HHHHHHHTT--TT-EEEEEEE-STTT-EEEEEEEE---SSSSEE--TTGGGTTT-SS---EEEEEEEEEE-S-PEEHIIIIIS--SSGGGS-HHHHHHHHH---SEEEEPHHHHHHHHHHHHHHTTT--SEES---S--TT---S--